Protein AF-A0A0C1V7Z6-F1 (afdb_monomer_lite)

Radius of gyration: 31.56 Å; chains: 1; bounding box: 74×54×91 Å

Foldseek 3Di:
DDFDDAAKKKKWKDAQQAFPDPQVPFDDDPQWPDDFQLLGWDWDDDPFWIWIATRRGMIIIIGGDPPDPDPVSQVVQVVDCVNVVVVVVVVVVVVCVVVVRPDPDRDDIAMEGEECPDPDWDDAPRYTYYYDDSLLVSLVSSLVSLVVLLVQLVVLLLCLLQDPPDPVSVVSNVSSLVRNLQVLALVSTGRDPVSRVSNVVNCVNNVSNVSSVVSVVSNVVSVVVSVVVVVVVVVLVVVLVVLVVVLVVLVVVLVCLVVVCVVDVPDPVVVVNVVSVVSSVVSVVVSVVSVVCVVVVVVVSNVVSVVVVVVVVVPPPPDDDDDDDDDDDDDDDDDDDDDPDDVVNVVVVVVVVVVVVVVVVVVVVVVVVVCVVDPD

Structure (mmCIF, N/CA/C/O backbone):
data_AF-A0A0C1V7Z6-F1
#
_entry.id   AF-A0A0C1V7Z6-F1
#
loop_
_atom_site.group_PDB
_atom_site.id
_atom_site.type_symbol
_atom_site.label_atom_id
_atom_site.label_alt_id
_atom_site.label_comp_id
_atom_site.label_asym_id
_atom_site.label_entity_id
_atom_site.label_seq_id
_atom_site.pdbx_PDB_ins_code
_atom_site.Cartn_x
_atom_site.Cartn_y
_atom_site.Cartn_z
_atom_site.occupancy
_atom_site.B_iso_or_equiv
_atom_site.auth_seq_id
_atom_site.auth_comp_id
_atom_site.auth_asym_id
_atom_site.auth_atom_id
_atom_site.pdbx_PDB_model_num
ATOM 1 N N . MET A 1 1 ? 2.982 -5.933 24.852 1.00 58.34 1 MET A N 1
ATOM 2 C CA . MET A 1 1 ? 1.956 -5.283 24.010 1.00 58.34 1 MET A CA 1
ATOM 3 C C . MET A 1 1 ? 0.836 -4.839 24.920 1.00 58.34 1 MET A C 1
ATOM 5 O O . MET A 1 1 ? 0.409 -5.652 25.735 1.00 58.34 1 MET A O 1
ATOM 9 N N . VAL A 1 2 ? 0.425 -3.574 24.834 1.00 55.06 2 VAL A N 1
ATOM 10 C CA . VAL A 1 2 ? -0.668 -3.054 25.664 1.00 55.06 2 VAL A CA 1
ATOM 11 C C . VAL A 1 2 ? -1.996 -3.373 24.971 1.00 55.06 2 VAL A C 1
ATOM 13 O O . VAL A 1 2 ? -2.137 -3.087 23.780 1.00 55.06 2 VAL A O 1
ATOM 16 N N . PRO A 1 3 ? -2.947 -4.021 25.662 1.00 65.19 3 PRO A N 1
ATOM 17 C CA . PRO A 1 3 ? -4.254 -4.320 25.092 1.00 65.19 3 PRO A CA 1
ATOM 18 C C . PRO A 1 3 ? -5.009 -3.027 24.756 1.00 65.19 3 PRO A C 1
ATOM 20 O O . PRO A 1 3 ? -5.021 -2.091 25.553 1.00 65.19 3 PRO A O 1
ATOM 23 N N . ILE A 1 4 ? -5.662 -2.979 23.589 1.00 75.56 4 ILE A N 1
ATOM 24 C CA . ILE A 1 4 ? -6.661 -1.940 23.316 1.00 75.56 4 ILE A CA 1
ATOM 25 C C . ILE A 1 4 ? -7.836 -2.135 24.276 1.00 75.56 4 ILE A C 1
ATOM 27 O O . ILE A 1 4 ? -8.357 -3.240 24.416 1.00 75.56 4 ILE A O 1
ATOM 31 N N . GLU A 1 5 ? -8.245 -1.050 24.927 1.00 83.75 5 GLU A N 1
ATOM 32 C CA . GLU A 1 5 ? -9.397 -1.042 25.823 1.00 83.75 5 GLU A CA 1
ATOM 33 C C . GLU A 1 5 ? -10.729 -1.218 25.074 1.00 83.75 5 GLU A C 1
ATOM 35 O O . GLU A 1 5 ? -10.838 -1.048 23.861 1.00 83.75 5 GLU A O 1
ATOM 40 N N . LYS A 1 6 ? -11.794 -1.526 25.815 1.00 85.69 6 LYS A N 1
ATOM 41 C CA . LYS A 1 6 ? -13.152 -1.506 25.261 1.00 85.69 6 LYS A CA 1
ATOM 42 C C . LYS A 1 6 ? -13.589 -0.076 24.968 1.00 85.69 6 LYS A C 1
ATOM 44 O O . LYS A 1 6 ? -13.345 0.831 25.770 1.00 85.69 6 LYS A O 1
ATOM 49 N N . GLY A 1 7 ? -14.284 0.111 23.850 1.00 88.06 7 GLY A N 1
ATOM 50 C CA . GLY A 1 7 ? -14.848 1.405 23.480 1.00 88.06 7 GLY A CA 1
ATOM 51 C C . GLY A 1 7 ? -14.879 1.657 21.980 1.00 88.06 7 GLY A C 1
ATOM 52 O O . GLY A 1 7 ? -14.800 0.734 21.168 1.00 88.06 7 GLY A O 1
ATOM 53 N N . PHE A 1 8 ? -15.005 2.936 21.639 1.00 88.44 8 PHE A N 1
ATOM 54 C CA . PHE A 1 8 ? -15.080 3.439 20.273 1.00 88.44 8 PHE A CA 1
ATOM 55 C C . PHE A 1 8 ? -13.855 4.287 19.959 1.00 88.44 8 PHE A C 1
ATOM 57 O O . PHE A 1 8 ? -13.334 4.990 20.826 1.00 88.44 8 PHE A O 1
ATOM 64 N N . TYR A 1 9 ? -13.394 4.203 18.719 1.00 89.88 9 TYR A N 1
ATOM 65 C CA . TYR A 1 9 ? -12.123 4.751 18.290 1.00 89.88 9 TYR A CA 1
ATOM 66 C C . TYR A 1 9 ? -12.239 5.429 16.930 1.00 89.88 9 TYR A C 1
ATOM 68 O O . TYR A 1 9 ? -12.822 4.888 15.987 1.00 89.88 9 TYR A O 1
ATOM 76 N N . LEU A 1 10 ? -11.567 6.572 16.820 1.00 89.12 10 LEU A N 1
ATOM 77 C CA . LEU A 1 10 ? -11.166 7.142 15.544 1.00 89.12 10 LEU A CA 1
ATOM 78 C C . LEU A 1 10 ? -9.938 6.394 15.048 1.00 89.12 10 LEU A C 1
ATOM 80 O O . LEU A 1 10 ? -8.926 6.344 15.753 1.00 89.12 10 LEU A O 1
ATOM 84 N N . VAL A 1 11 ? -10.016 5.859 13.832 1.00 90.19 11 VAL A N 1
ATOM 85 C CA . VAL A 1 11 ? -8.862 5.269 13.159 1.00 90.19 11 VAL A CA 1
ATOM 86 C C . VAL A 1 11 ? -8.442 6.169 12.018 1.00 90.19 11 VAL A C 1
ATOM 88 O O . VAL A 1 11 ? -9.272 6.564 11.201 1.00 90.19 11 VAL A O 1
ATOM 91 N N . ASN A 1 12 ? -7.152 6.480 11.951 1.00 90.44 12 ASN A N 1
ATOM 92 C CA . ASN A 1 12 ? -6.576 7.144 10.794 1.00 90.44 12 ASN A CA 1
ATOM 93 C C . ASN A 1 12 ? -5.283 6.472 10.361 1.00 90.44 12 ASN A C 1
ATOM 95 O O . ASN A 1 12 ? -4.495 6.019 11.193 1.00 90.44 12 ASN A O 1
ATOM 99 N N . VAL A 1 13 ? -5.053 6.456 9.052 1.00 90.12 13 VAL A N 1
ATOM 100 C CA . VAL A 1 13 ? -3.872 5.828 8.473 1.00 90.12 13 VAL A CA 1
ATOM 101 C C . VAL A 1 13 ? -2.998 6.856 7.767 1.00 90.12 13 VAL A C 1
ATOM 103 O O . VAL A 1 13 ? -3.475 7.710 7.017 1.00 90.12 13 VAL A O 1
ATOM 106 N N . PHE A 1 14 ? -1.701 6.778 8.045 1.00 86.56 14 PHE A N 1
ATOM 107 C CA . PHE A 1 14 ? -0.666 7.650 7.508 1.00 86.56 14 PHE A CA 1
ATOM 108 C C . PHE A 1 14 ? 0.390 6.822 6.788 1.00 86.56 14 PHE A C 1
ATOM 110 O O . PHE A 1 14 ? 0.704 5.704 7.190 1.00 86.56 14 PHE A O 1
ATOM 117 N N . ASN A 1 15 ? 1.020 7.415 5.784 1.00 86.00 15 ASN A N 1
ATOM 118 C CA . ASN A 1 15 ? 2.160 6.820 5.108 1.00 86.00 15 ASN A CA 1
ATOM 119 C C . ASN A 1 15 ? 3.363 7.754 5.203 1.00 86.00 15 ASN A C 1
ATOM 121 O O . ASN A 1 15 ? 3.500 8.693 4.424 1.00 86.00 15 ASN A O 1
ATOM 125 N N . LEU A 1 16 ? 4.258 7.483 6.148 1.00 79.19 16 LEU A N 1
ATOM 126 C CA . LEU A 1 16 ? 5.424 8.319 6.425 1.00 79.19 16 LEU A CA 1
ATOM 127 C C . LEU A 1 16 ? 6.491 8.261 5.318 1.00 79.19 16 LEU A C 1
ATOM 129 O O . LEU A 1 16 ? 7.413 9.078 5.313 1.00 79.19 16 LEU A O 1
ATOM 133 N N . GLY A 1 17 ? 6.413 7.277 4.414 1.00 74.44 17 GLY A N 1
ATOM 134 C CA . GLY A 1 17 ? 7.393 7.024 3.353 1.00 74.44 17 GLY A CA 1
ATOM 135 C C . GLY A 1 17 ? 8.757 6.512 3.836 1.00 74.44 17 GLY A C 1
ATOM 136 O O . GLY A 1 17 ? 9.617 6.194 3.010 1.00 74.44 17 GLY A O 1
ATOM 137 N N . LYS A 1 18 ? 8.965 6.445 5.156 1.00 73.62 18 LYS A N 1
ATOM 138 C CA . LY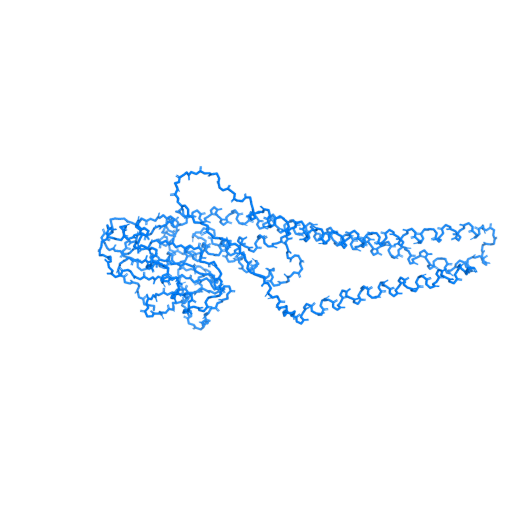S A 1 18 ? 10.126 5.854 5.824 1.00 73.62 18 LYS A CA 1
ATOM 139 C C . LYS A 1 18 ? 9.713 5.274 7.183 1.00 73.62 18 LYS A C 1
ATOM 141 O O . LYS A 1 18 ? 8.876 5.882 7.856 1.00 73.62 18 LYS A O 1
ATOM 146 N N . PRO A 1 19 ? 10.297 4.146 7.611 1.00 68.88 19 PRO A N 1
ATOM 147 C CA . PRO A 1 19 ? 10.026 3.597 8.932 1.00 68.88 19 PRO A CA 1
ATOM 148 C C . PRO A 1 19 ? 10.569 4.517 10.036 1.00 68.88 19 PRO A C 1
ATOM 150 O O . PRO A 1 19 ? 11.626 5.130 9.885 1.00 68.88 19 PRO A O 1
ATOM 153 N N . ILE A 1 20 ? 9.849 4.583 11.159 1.00 70.50 20 ILE A N 1
ATOM 154 C CA . ILE A 1 20 ? 10.317 5.175 12.435 1.00 70.50 20 ILE A CA 1
ATOM 155 C C . ILE A 1 20 ? 10.662 4.050 13.442 1.00 70.50 20 ILE A C 1
ATOM 157 O O . ILE A 1 20 ? 10.870 4.284 14.624 1.00 70.50 20 ILE A O 1
ATOM 161 N N . LEU A 1 21 ? 10.724 2.801 12.973 1.00 66.75 21 LEU A N 1
ATOM 162 C CA . LEU A 1 21 ? 10.932 1.625 13.812 1.00 66.75 21 LEU A CA 1
ATOM 163 C C . LEU A 1 21 ? 12.341 1.551 14.403 1.00 66.75 21 LEU A C 1
ATOM 165 O O . LEU A 1 21 ? 13.328 1.716 13.685 1.00 66.75 21 LEU A O 1
ATOM 169 N N . ASP A 1 22 ? 12.416 1.166 15.678 1.00 65.25 22 ASP A N 1
ATOM 170 C CA . ASP A 1 22 ? 13.598 0.494 16.212 1.00 65.25 22 ASP A CA 1
ATOM 171 C C . ASP A 1 22 ? 13.470 -1.002 15.890 1.00 65.25 22 ASP A C 1
ATOM 173 O O . ASP A 1 22 ? 12.639 -1.719 16.454 1.00 65.25 22 ASP A O 1
ATOM 177 N N . LEU A 1 23 ? 14.274 -1.475 14.935 1.00 58.19 23 LEU A N 1
ATOM 178 C CA . LEU A 1 23 ? 14.199 -2.841 14.403 1.00 58.19 23 LEU A CA 1
ATOM 179 C C . LEU A 1 23 ? 14.495 -3.929 15.453 1.00 58.19 23 LEU A C 1
ATOM 181 O O . LEU A 1 23 ? 14.237 -5.103 15.192 1.00 58.19 23 LEU A O 1
ATOM 185 N N . ASN A 1 24 ? 14.993 -3.559 16.637 1.00 57.97 24 ASN A N 1
ATOM 186 C CA . ASN A 1 24 ? 15.320 -4.496 17.713 1.00 57.97 24 ASN A CA 1
ATOM 187 C C . ASN A 1 24 ? 14.116 -4.885 18.596 1.00 57.97 24 ASN A C 1
ATOM 189 O O . ASN A 1 24 ? 14.229 -5.812 19.394 1.00 57.97 24 ASN A O 1
ATOM 193 N N . GLY A 1 25 ? 12.969 -4.204 18.469 1.00 58.44 25 GLY A N 1
ATOM 194 C CA . GLY A 1 25 ? 11.788 -4.401 19.326 1.00 58.44 25 GLY A CA 1
ATOM 195 C C . GLY A 1 25 ? 10.669 -5.271 18.739 1.00 58.44 25 GLY A C 1
ATOM 196 O O . GLY A 1 25 ? 9.563 -5.288 19.280 1.00 58.44 25 GLY A O 1
ATOM 197 N N . PHE A 1 26 ? 10.899 -5.944 17.608 1.00 66.44 26 PHE A N 1
ATOM 198 C CA . PHE A 1 26 ? 9.839 -6.661 16.897 1.00 66.44 26 PHE A CA 1
ATOM 199 C C . PHE A 1 26 ? 9.515 -8.032 17.518 1.00 66.44 26 PHE A C 1
ATOM 201 O O . PHE A 1 26 ? 10.397 -8.868 17.712 1.00 66.44 26 PHE A O 1
ATOM 208 N N . HIS A 1 27 ? 8.224 -8.302 17.735 1.00 59.53 27 HIS A N 1
ATOM 209 C CA . HIS A 1 27 ? 7.723 -9.613 18.151 1.00 59.53 27 HIS A CA 1
ATOM 210 C C . HIS A 1 27 ? 7.042 -10.337 16.987 1.00 59.53 27 HIS A C 1
ATOM 212 O O . HIS A 1 27 ? 6.000 -9.910 16.494 1.00 59.53 27 HIS A O 1
ATOM 218 N N . ARG A 1 28 ? 7.617 -11.471 16.574 1.00 66.94 28 ARG A N 1
ATOM 219 C CA . ARG A 1 28 ? 7.061 -12.332 15.524 1.00 66.94 28 ARG A CA 1
ATOM 220 C C . ARG A 1 28 ? 5.805 -13.049 16.015 1.00 66.94 28 ARG A C 1
ATOM 222 O O . ARG A 1 28 ? 5.838 -13.691 17.059 1.00 66.94 28 ARG A O 1
ATOM 229 N N . ARG A 1 29 ? 4.733 -13.012 15.217 1.00 75.31 29 ARG A N 1
ATOM 230 C CA . ARG A 1 29 ? 3.573 -13.891 15.406 1.00 75.31 29 ARG A CA 1
ATOM 231 C C . ARG A 1 29 ? 3.877 -15.287 14.867 1.00 75.31 29 ARG A C 1
ATOM 233 O O . ARG A 1 29 ? 4.300 -15.438 13.723 1.00 75.31 29 ARG A O 1
ATOM 240 N N . GLU A 1 30 ? 3.650 -16.299 15.698 1.00 77.25 30 GLU A N 1
ATOM 241 C CA . GLU A 1 30 ? 3.866 -17.710 15.347 1.00 77.25 30 GLU A CA 1
ATOM 242 C C . GLU A 1 30 ? 2.881 -18.214 14.288 1.00 77.25 30 GLU A C 1
ATOM 244 O O . GLU A 1 30 ? 3.205 -19.126 13.536 1.00 77.25 30 GLU A O 1
ATOM 249 N N . SER A 1 31 ? 1.700 -17.597 14.196 1.00 80.81 31 SER A N 1
ATOM 250 C CA . SER A 1 31 ? 0.642 -17.985 13.260 1.00 80.81 31 SER A CA 1
ATOM 251 C C . SER A 1 31 ? 0.909 -17.589 11.804 1.00 80.81 31 SER A C 1
ATOM 253 O O . SER A 1 31 ? 0.115 -17.943 10.932 1.00 80.81 31 SER A O 1
ATOM 255 N N . ILE A 1 32 ? 2.019 -16.890 11.529 1.00 82.38 32 ILE A N 1
ATOM 256 C CA . ILE A 1 32 ? 2.396 -16.431 10.191 1.00 82.38 32 ILE A CA 1
ATOM 257 C C . ILE A 1 32 ? 3.493 -17.338 9.619 1.00 82.38 32 ILE A C 1
ATOM 259 O O . ILE A 1 32 ? 4.607 -17.419 10.152 1.00 82.38 32 ILE A O 1
ATOM 263 N N . VAL A 1 33 ? 3.183 -17.983 8.491 1.00 81.19 33 VAL A N 1
ATOM 264 C CA . VAL A 1 33 ? 4.043 -18.978 7.820 1.00 81.19 33 VAL A CA 1
ATOM 265 C C . VAL A 1 33 ? 5.389 -18.373 7.409 1.00 81.19 33 VAL A C 1
ATOM 267 O O . VAL A 1 33 ? 6.437 -19.005 7.545 1.00 81.19 33 VAL A O 1
ATOM 270 N N . GLN A 1 34 ? 5.370 -17.125 6.938 1.00 77.50 34 GLN A N 1
ATOM 271 C CA . GLN A 1 34 ? 6.524 -16.434 6.369 1.00 77.50 34 GLN A CA 1
ATOM 272 C C . GLN A 1 34 ? 6.754 -15.056 6.990 1.00 77.50 34 GLN A C 1
ATOM 274 O O . GLN A 1 34 ? 5.838 -14.367 7.429 1.00 77.50 34 GLN A O 1
ATOM 279 N N . TYR A 1 35 ? 8.016 -14.638 7.019 1.00 75.81 35 TYR A N 1
ATOM 280 C CA . TYR A 1 35 ? 8.412 -13.377 7.629 1.00 75.81 35 TYR A CA 1
ATOM 281 C C . TYR A 1 35 ? 8.212 -12.202 6.665 1.00 75.81 35 TYR A C 1
ATOM 283 O O . TYR A 1 35 ? 9.133 -11.813 5.948 1.00 75.81 35 TYR A O 1
ATOM 291 N N . LEU A 1 36 ? 7.004 -11.637 6.646 1.00 83.62 36 LEU A N 1
ATOM 292 C CA . LEU A 1 36 ? 6.657 -10.514 5.772 1.00 83.62 36 LEU A CA 1
ATOM 293 C C . LEU A 1 36 ? 6.936 -9.166 6.433 1.00 83.62 36 LEU A C 1
ATOM 295 O O . LEU A 1 36 ? 6.517 -8.915 7.562 1.00 83.62 36 LEU A O 1
ATOM 299 N N . ARG A 1 37 ? 7.601 -8.268 5.698 1.00 86.50 37 ARG A N 1
ATOM 300 C CA . ARG A 1 37 ? 7.952 -6.906 6.150 1.00 86.50 37 ARG A CA 1
ATOM 301 C C . ARG A 1 37 ? 6.709 -6.075 6.461 1.00 86.50 37 ARG A C 1
ATOM 303 O O . ARG A 1 37 ? 6.719 -5.288 7.400 1.00 86.50 37 ARG A O 1
ATOM 310 N N . THR A 1 38 ? 5.608 -6.330 5.754 1.00 87.56 38 THR A N 1
ATOM 311 C CA . THR A 1 38 ? 4.290 -5.722 6.007 1.00 87.56 38 THR A CA 1
ATOM 312 C C . THR A 1 38 ? 3.800 -5.941 7.436 1.00 87.56 38 THR A C 1
ATOM 314 O O . THR A 1 38 ? 3.205 -5.037 8.018 1.00 87.56 38 THR A O 1
ATOM 317 N N . PHE A 1 39 ? 4.071 -7.121 8.001 1.00 89.00 39 PHE A N 1
ATOM 318 C CA . PHE A 1 39 ? 3.645 -7.515 9.347 1.00 89.00 39 PHE A CA 1
ATOM 319 C C . PHE A 1 39 ? 4.735 -7.311 10.396 1.00 89.00 39 PHE A C 1
ATOM 321 O O . PHE A 1 39 ? 4.574 -7.700 11.551 1.00 89.00 39 PHE A O 1
ATOM 328 N N . LYS A 1 40 ? 5.834 -6.650 10.017 1.00 87.12 40 LYS A N 1
ATOM 329 C CA . LYS A 1 40 ? 6.807 -6.143 10.972 1.00 87.12 40 LYS A CA 1
ATOM 330 C C . LYS A 1 40 ? 6.405 -4.764 11.433 1.00 87.12 40 LYS A C 1
ATOM 332 O O . LYS A 1 40 ? 6.758 -3.775 10.795 1.00 87.12 40 LYS A O 1
ATOM 337 N N . TYR A 1 41 ? 5.657 -4.711 12.527 1.00 87.44 41 TYR A N 1
ATOM 338 C CA . TYR A 1 41 ? 5.196 -3.460 13.106 1.00 87.44 41 TYR A CA 1
ATOM 339 C C . TYR A 1 41 ? 5.428 -3.377 14.612 1.00 87.44 41 TYR A C 1
ATOM 341 O O . TYR A 1 41 ? 5.519 -4.385 15.312 1.00 87.44 41 TYR A O 1
ATOM 349 N N . GLN A 1 42 ? 5.516 -2.144 15.102 1.00 87.19 42 GLN A N 1
ATOM 350 C CA . GLN A 1 42 ? 5.704 -1.807 16.508 1.00 87.19 42 GLN A CA 1
ATOM 351 C C . GLN A 1 42 ? 4.593 -0.863 16.957 1.00 87.19 42 GLN A C 1
ATOM 353 O O . GLN A 1 42 ? 4.173 0.017 16.202 1.00 87.19 42 GLN A O 1
ATOM 358 N N . GLN A 1 43 ? 4.138 -1.050 18.195 1.00 87.75 43 GLN A N 1
ATOM 359 C CA . GLN A 1 43 ? 3.247 -0.112 18.864 1.00 87.75 43 GLN A CA 1
ATOM 360 C C . GLN A 1 43 ? 4.042 1.107 19.350 1.00 87.75 43 GLN A C 1
ATOM 362 O O . GLN A 1 43 ? 5.105 0.967 19.952 1.00 87.75 43 GLN A O 1
ATOM 367 N N . ILE A 1 44 ? 3.503 2.292 19.102 1.00 87.19 44 ILE A N 1
ATOM 368 C CA . ILE A 1 44 ? 4.004 3.580 19.564 1.00 87.19 44 ILE A CA 1
ATOM 369 C C . ILE A 1 44 ? 2.884 4.207 20.388 1.00 87.19 44 ILE A C 1
ATOM 371 O O . ILE A 1 44 ? 1.786 4.445 19.881 1.00 87.19 44 ILE A O 1
ATOM 375 N N . GLU A 1 45 ? 3.154 4.442 21.664 1.00 87.81 45 GLU A N 1
ATOM 376 C CA . GLU A 1 45 ? 2.180 5.009 22.591 1.00 87.81 45 GLU A CA 1
ATOM 377 C C . GLU A 1 45 ? 2.382 6.517 22.694 1.00 87.81 45 GLU A C 1
ATOM 379 O O . GLU A 1 45 ? 3.491 6.999 22.935 1.00 87.81 45 GLU A O 1
ATOM 384 N N . PHE A 1 46 ? 1.294 7.260 22.520 1.00 87.81 46 PHE A N 1
ATOM 385 C CA . PHE A 1 46 ? 1.234 8.690 22.774 1.00 87.81 46 PHE A CA 1
ATOM 386 C C . PHE A 1 46 ? 0.222 8.958 23.885 1.00 87.81 46 PHE A C 1
ATOM 388 O O . PHE A 1 46 ? -0.651 8.142 24.169 1.00 87.81 46 PHE A O 1
ATOM 395 N N . SER A 1 47 ? 0.304 10.134 24.504 1.00 85.38 47 SER A N 1
ATOM 396 C CA . SER A 1 47 ? -0.589 10.504 25.609 1.00 85.38 47 SER A CA 1
ATOM 397 C C . SER A 1 47 ? -2.074 10.526 25.228 1.00 85.38 47 SER A C 1
ATOM 399 O O . SER A 1 47 ? -2.920 10.371 26.102 1.00 85.38 47 SER A O 1
ATOM 401 N N . SER A 1 48 ? -2.399 10.729 23.947 1.00 85.94 48 SER A N 1
ATOM 402 C CA . SER A 1 48 ? -3.774 10.900 23.461 1.00 85.94 48 SER A CA 1
ATOM 403 C C . SER A 1 48 ? -4.236 9.855 22.440 1.00 85.94 48 SER A C 1
ATOM 405 O O . SER A 1 48 ? -5.403 9.882 22.051 1.00 85.94 48 SER A O 1
ATOM 407 N N . TYR A 1 49 ? -3.359 8.958 21.979 1.00 90.38 49 TYR A N 1
ATOM 408 C CA . TYR A 1 49 ? -3.689 7.900 21.018 1.00 90.38 49 TYR A CA 1
ATOM 409 C C . TYR A 1 49 ? -2.612 6.807 20.996 1.00 90.38 49 TYR A C 1
ATOM 411 O O . TYR A 1 49 ? -1.474 7.018 21.410 1.00 90.38 49 TYR A O 1
ATOM 419 N N . ASN A 1 50 ? -2.963 5.643 20.454 1.00 90.62 50 ASN A N 1
ATOM 420 C CA . ASN A 1 50 ? -2.019 4.566 20.166 1.00 90.62 50 ASN A CA 1
ATOM 421 C C . ASN A 1 50 ? -1.763 4.489 18.666 1.00 90.62 50 ASN A C 1
ATOM 423 O O . ASN A 1 50 ? -2.685 4.684 17.878 1.00 90.62 50 ASN A O 1
ATOM 427 N N . ALA A 1 51 ? -0.539 4.181 18.255 1.00 90.44 51 ALA A N 1
ATOM 428 C CA . ALA A 1 51 ? -0.209 3.979 16.853 1.00 90.44 51 ALA A CA 1
ATOM 429 C C . ALA A 1 51 ? 0.568 2.686 16.620 1.00 90.44 51 ALA A C 1
ATOM 431 O O . ALA A 1 51 ? 1.288 2.213 17.490 1.00 90.44 51 ALA A O 1
ATOM 432 N N . TRP A 1 52 ? 0.453 2.136 15.417 1.00 90.81 52 TRP A N 1
ATOM 433 C CA . TRP A 1 52 ? 1.222 0.990 14.951 1.00 90.81 52 TRP A CA 1
ATOM 434 C C . TRP A 1 52 ? 1.919 1.367 13.658 1.00 90.81 52 TRP A C 1
ATOM 436 O O . TRP A 1 52 ? 1.253 1.734 12.696 1.00 90.81 52 TRP A O 1
ATOM 446 N N . CYS A 1 53 ? 3.246 1.289 13.633 1.00 89.69 53 CYS A N 1
ATOM 447 C CA . CYS A 1 53 ? 4.064 1.610 12.463 1.00 89.69 53 CYS A CA 1
ATOM 448 C C . CYS A 1 53 ? 4.699 0.334 11.920 1.00 89.69 53 CYS A C 1
ATOM 450 O O . CYS A 1 53 ? 5.243 -0.425 12.718 1.00 89.69 53 CYS A O 1
ATOM 452 N N . ASN A 1 54 ? 4.646 0.090 10.609 1.00 89.50 54 ASN A N 1
ATOM 453 C CA . ASN A 1 54 ? 5.316 -1.054 9.983 1.00 89.50 54 ASN A CA 1
ATOM 454 C C . ASN A 1 54 ? 6.657 -0.691 9.315 1.00 89.50 54 ASN A C 1
ATOM 456 O O . ASN A 1 54 ? 7.046 0.476 9.231 1.00 89.50 54 ASN A O 1
ATOM 460 N N . GLU A 1 55 ? 7.375 -1.702 8.816 1.00 87.44 55 GLU A N 1
ATOM 461 C CA . GLU A 1 55 ? 8.695 -1.543 8.182 1.00 87.44 55 GLU A CA 1
ATOM 462 C C . GLU A 1 55 ? 8.666 -0.679 6.907 1.00 87.44 55 GLU A C 1
ATOM 464 O O . GLU A 1 55 ? 9.674 -0.073 6.543 1.00 87.44 55 GLU A O 1
ATOM 469 N N . PHE A 1 56 ? 7.506 -0.558 6.257 1.00 87.06 56 PHE A N 1
ATOM 470 C CA . PHE A 1 56 ? 7.314 0.319 5.100 1.00 87.06 56 PHE A CA 1
ATOM 471 C C . PHE A 1 56 ? 6.994 1.774 5.481 1.00 87.06 56 PHE A C 1
ATOM 473 O O . PHE A 1 56 ? 6.926 2.637 4.608 1.00 87.06 56 PHE A O 1
ATOM 480 N N . GLY A 1 57 ? 6.844 2.077 6.774 1.00 85.81 57 GLY A N 1
ATOM 481 C CA . GLY A 1 57 ? 6.479 3.408 7.253 1.00 85.81 57 GLY A CA 1
ATOM 482 C C . GLY A 1 57 ? 4.984 3.720 7.149 1.00 85.81 57 GLY A C 1
ATOM 483 O O . GLY A 1 57 ? 4.605 4.884 7.280 1.00 85.81 57 GLY A O 1
ATOM 484 N N . SER A 1 58 ? 4.132 2.715 6.931 1.00 89.50 58 SER A N 1
ATOM 485 C CA . SER A 1 58 ? 2.687 2.853 7.126 1.00 89.50 58 SER A CA 1
ATOM 486 C C . SER A 1 58 ? 2.388 2.895 8.621 1.00 89.50 58 SER A C 1
ATOM 488 O O . SER A 1 58 ? 2.903 2.073 9.379 1.00 89.50 58 SER A O 1
ATOM 490 N N . VAL A 1 59 ? 1.551 3.837 9.044 1.00 90.25 59 VAL A N 1
ATOM 491 C CA . VAL A 1 59 ? 1.153 4.042 10.437 1.00 90.25 59 VAL A CA 1
ATOM 492 C C . VAL A 1 59 ? -0.357 4.000 10.561 1.00 90.25 59 VAL A C 1
ATOM 494 O O . VAL A 1 59 ? -1.057 4.713 9.850 1.00 90.25 59 VAL A O 1
ATOM 497 N N . ILE A 1 60 ? -0.851 3.220 11.512 1.00 92.00 60 ILE A N 1
ATOM 498 C CA . ILE A 1 60 ? -2.264 3.138 11.873 1.00 92.00 60 ILE A CA 1
ATOM 499 C C . ILE A 1 60 ? -2.408 3.755 13.257 1.00 92.00 60 ILE A C 1
ATOM 501 O O . ILE A 1 60 ? -1.826 3.239 14.204 1.00 92.00 60 ILE A O 1
ATOM 505 N N . ALA A 1 61 ? -3.144 4.852 13.385 1.00 91.50 61 ALA A N 1
ATOM 506 C CA . ALA A 1 61 ? -3.371 5.535 14.653 1.00 91.50 61 ALA A CA 1
ATOM 507 C C . ALA A 1 61 ? -4.815 5.332 15.125 1.00 91.50 61 ALA A C 1
ATOM 509 O O . ALA A 1 61 ? -5.748 5.472 14.337 1.00 91.50 61 ALA A O 1
ATOM 510 N N . PHE A 1 62 ? -4.985 5.049 16.415 1.00 91.88 62 PHE A N 1
ATOM 511 C CA . PHE A 1 62 ? -6.256 4.823 17.094 1.00 91.88 62 PHE A CA 1
ATOM 512 C C . PHE A 1 62 ? -6.393 5.780 18.271 1.00 91.88 62 PHE A C 1
ATOM 514 O O . PHE A 1 62 ? -5.625 5.707 19.234 1.00 91.88 62 PHE A O 1
ATOM 521 N N . LYS A 1 63 ? -7.415 6.632 18.231 1.00 91.31 63 LYS A N 1
ATOM 522 C CA . LYS A 1 63 ? -7.778 7.519 19.337 1.00 91.31 63 LYS A CA 1
ATOM 523 C C . LYS A 1 63 ? -9.117 7.105 19.918 1.00 91.31 63 LYS A C 1
ATOM 525 O O . LYS A 1 63 ? -10.116 7.110 19.203 1.00 91.31 63 LYS A O 1
ATOM 530 N N . LYS A 1 64 ? -9.133 6.765 21.207 1.00 90.06 64 LYS A N 1
ATOM 531 C CA . LYS A 1 64 ? -10.366 6.448 21.932 1.00 90.06 64 LYS A CA 1
ATOM 532 C C . LYS A 1 64 ? -11.259 7.687 22.010 1.00 90.06 64 LYS A C 1
ATOM 534 O O . LYS A 1 64 ? -10.766 8.801 22.180 1.00 90.06 64 LYS A O 1
ATOM 539 N N . ILE A 1 65 ? -12.564 7.489 21.874 1.00 86.94 65 ILE A N 1
ATOM 540 C CA . ILE A 1 65 ? -13.576 8.524 22.071 1.00 86.94 65 ILE A CA 1
ATOM 541 C C . ILE A 1 65 ? -14.220 8.286 23.433 1.00 86.94 65 ILE A C 1
ATOM 543 O O . ILE A 1 65 ? -15.146 7.486 23.563 1.00 86.94 65 ILE A O 1
ATOM 547 N N . ASP A 1 66 ? -13.719 8.977 24.454 1.00 82.69 66 ASP A N 1
ATOM 548 C CA . ASP A 1 66 ? -14.121 8.742 25.848 1.00 82.69 66 ASP A CA 1
ATOM 549 C C . ASP A 1 66 ? -15.599 9.055 26.125 1.00 82.69 66 ASP A C 1
ATOM 551 O O . ASP A 1 66 ? -16.184 8.505 27.055 1.00 82.69 66 ASP A O 1
ATOM 555 N N . SER A 1 67 ? -16.219 9.909 25.306 1.00 78.50 67 SER A N 1
ATOM 556 C CA . SER A 1 67 ? -17.617 10.325 25.453 1.00 78.50 67 SER A CA 1
ATOM 557 C C . SER A 1 67 ? -18.642 9.314 24.926 1.00 78.50 67 SER A C 1
ATOM 559 O O . SER A 1 67 ? -19.837 9.551 25.072 1.00 78.50 67 SER A O 1
ATOM 561 N N . CYS A 1 68 ? -18.214 8.221 24.286 1.00 82.62 68 CYS A N 1
ATOM 562 C CA . CYS A 1 68 ? -19.119 7.236 23.688 1.00 82.62 68 CYS A CA 1
ATOM 563 C C . CYS A 1 68 ? -19.225 5.989 24.570 1.00 82.62 68 CYS A C 1
ATOM 565 O O . CYS A 1 68 ? -18.257 5.238 24.712 1.00 82.62 68 CYS A O 1
ATOM 567 N N . HIS A 1 69 ? -20.411 5.736 25.129 1.00 79.44 69 HIS A N 1
ATOM 568 C CA . HIS A 1 69 ? -20.661 4.576 25.993 1.00 79.44 69 HIS A CA 1
ATOM 569 C C . HIS A 1 69 ? -21.539 3.507 25.330 1.00 79.44 69 HIS A C 1
ATOM 571 O O . HIS A 1 69 ? -21.568 2.366 25.791 1.00 79.44 69 HIS A O 1
ATOM 577 N N . SER A 1 70 ? -22.209 3.837 24.223 1.00 79.94 70 SER A N 1
ATOM 578 C CA . SER A 1 70 ? -23.016 2.908 23.432 1.00 79.94 70 SER A CA 1
ATOM 579 C C . SER A 1 70 ? -22.760 3.041 21.926 1.00 79.94 70 SER A C 1
ATOM 581 O O . SER A 1 70 ? -22.204 4.033 21.456 1.00 79.94 70 SER A O 1
ATOM 583 N N . ILE A 1 71 ? -23.196 2.038 21.149 1.00 77.94 71 ILE A N 1
ATOM 584 C CA . ILE A 1 71 ? -23.140 2.084 19.673 1.00 77.94 71 ILE A CA 1
ATOM 585 C C . ILE A 1 71 ? -23.936 3.273 19.148 1.00 77.94 71 ILE A C 1
ATOM 587 O O . ILE A 1 71 ? -23.515 3.904 18.186 1.00 77.94 71 ILE A O 1
ATOM 591 N N . SER A 1 72 ? -25.079 3.572 19.771 1.00 81.75 72 SER A N 1
ATOM 592 C CA . SER A 1 72 ? -25.936 4.681 19.356 1.00 81.75 72 SER A CA 1
ATOM 593 C C . SER A 1 72 ? -25.193 6.008 19.473 1.00 81.75 72 SER A C 1
ATOM 595 O O . SER A 1 72 ? -25.136 6.744 18.494 1.00 81.75 72 SER A O 1
ATOM 597 N N . ASP A 1 73 ? -24.552 6.258 20.620 1.00 81.75 73 ASP A N 1
ATOM 598 C CA . ASP A 1 73 ? -23.788 7.491 20.859 1.00 81.75 73 ASP A CA 1
ATOM 599 C C . ASP A 1 73 ? -22.620 7.603 19.879 1.00 81.75 73 ASP A C 1
ATOM 601 O O . ASP A 1 73 ? -22.374 8.652 19.290 1.00 81.75 73 ASP A O 1
ATOM 605 N N . ALA A 1 74 ? -21.914 6.490 19.662 1.00 80.25 74 ALA A N 1
ATOM 606 C CA . ALA A 1 74 ? -20.802 6.445 18.729 1.00 80.25 74 ALA A CA 1
ATOM 607 C C . ALA A 1 74 ? -21.267 6.771 17.305 1.00 80.25 74 ALA A C 1
ATOM 609 O O . ALA A 1 74 ? -20.688 7.627 16.643 1.00 80.25 74 ALA A O 1
ATOM 610 N N . MET A 1 75 ? -22.347 6.138 16.842 1.00 80.81 75 MET A N 1
ATOM 611 C CA . MET A 1 75 ? -22.916 6.398 15.520 1.00 80.81 75 MET A CA 1
ATOM 612 C C . MET A 1 75 ? -23.440 7.828 15.383 1.00 80.81 75 MET A C 1
ATOM 614 O O . MET A 1 75 ? -23.318 8.398 14.305 1.00 80.81 75 MET A O 1
ATOM 618 N N . GLU A 1 76 ? -23.986 8.429 16.439 1.00 83.38 76 GLU A N 1
ATOM 619 C CA . GLU A 1 76 ? -24.391 9.837 16.433 1.00 83.38 76 GLU A CA 1
ATOM 620 C C . GLU A 1 76 ? -23.182 10.760 16.243 1.00 83.38 76 GLU A C 1
ATOM 622 O O . GLU A 1 76 ? -23.199 11.618 15.359 1.00 83.38 76 GLU A O 1
ATOM 627 N N . VAL A 1 77 ? -22.094 10.515 16.982 1.00 82.12 77 VAL A N 1
ATOM 628 C CA . VAL A 1 77 ? -20.834 11.250 16.810 1.00 82.12 77 VAL A CA 1
ATOM 629 C C . VAL A 1 77 ? -20.292 11.077 15.394 1.00 82.12 77 VAL A C 1
ATOM 631 O O . VAL A 1 77 ? -19.896 12.064 14.791 1.00 82.12 77 VAL A O 1
ATOM 634 N N . TYR A 1 78 ? -20.293 9.860 14.845 1.00 80.38 78 TYR A N 1
ATOM 635 C CA . TYR A 1 78 ? -19.734 9.579 13.519 1.00 80.38 78 TYR A CA 1
ATOM 636 C C . TYR A 1 78 ? -20.578 10.091 12.355 1.00 80.38 78 TYR A C 1
ATOM 638 O O . TYR A 1 78 ? -20.028 10.457 11.318 1.00 80.38 78 TYR A O 1
ATOM 646 N N . ASN A 1 79 ? -21.900 10.110 12.507 1.00 83.25 79 ASN A N 1
ATOM 647 C CA . ASN A 1 79 ? -22.808 10.595 11.472 1.00 83.25 79 ASN A CA 1
ATOM 648 C C . ASN A 1 79 ? -22.961 12.125 11.503 1.00 83.25 79 ASN A C 1
ATOM 650 O O . ASN A 1 79 ? -23.398 12.710 10.513 1.00 83.25 79 ASN A O 1
ATOM 654 N N . SER A 1 80 ? -22.614 12.775 12.617 1.00 84.81 80 SER A N 1
ATOM 655 C CA . SER A 1 80 ? -22.646 14.229 12.760 1.00 84.81 80 SER A CA 1
ATOM 656 C C . SER A 1 80 ? -21.325 14.852 12.317 1.00 84.81 80 SER A C 1
ATOM 658 O O . SER A 1 80 ? -20.324 14.782 13.029 1.00 84.81 80 SER A O 1
ATOM 660 N N . SER A 1 81 ? -21.318 15.548 11.178 1.00 82.50 81 SER A N 1
ATOM 661 C CA . SER A 1 81 ? -20.141 16.312 10.736 1.00 82.50 81 SER A CA 1
ATOM 662 C C . SER A 1 81 ? -19.730 17.385 11.747 1.00 82.50 81 SER A C 1
ATOM 664 O O . SER A 1 81 ? -18.546 17.649 11.923 1.00 82.50 81 SER A O 1
ATOM 666 N N . GLU A 1 82 ? -20.694 17.986 12.449 1.00 84.62 82 GLU A N 1
ATOM 667 C CA . GLU A 1 82 ? -20.436 19.040 13.437 1.00 84.62 82 GLU A CA 1
ATOM 668 C C . GLU A 1 82 ? -19.658 18.525 14.651 1.00 84.62 82 GLU A C 1
ATOM 670 O O . GLU A 1 82 ? -18.872 19.261 15.246 1.00 84.62 82 GLU A O 1
ATOM 675 N N . THR A 1 83 ? -19.859 17.257 15.011 1.00 81.75 83 THR A N 1
ATOM 676 C CA . THR A 1 83 ? -19.221 16.633 16.175 1.00 81.75 83 THR A CA 1
ATOM 677 C C . THR A 1 83 ? -17.977 15.844 15.772 1.00 81.75 83 THR A C 1
ATOM 679 O O . THR A 1 83 ? -16.950 15.932 16.446 1.00 81.75 83 THR A O 1
ATOM 682 N N . PHE A 1 84 ? -18.034 15.114 14.655 1.00 83.25 84 PHE A N 1
ATOM 683 C CA . PHE A 1 84 ? -16.930 14.310 14.142 1.00 83.25 84 PHE A CA 1
ATOM 684 C C . PHE A 1 84 ? -15.753 15.164 13.674 1.00 83.25 84 PHE A C 1
ATOM 686 O O . PHE A 1 84 ? -14.625 14.947 14.124 1.00 83.25 84 PHE A O 1
ATOM 693 N N . ASP A 1 85 ? -15.998 16.144 12.795 1.00 84.00 85 ASP A N 1
ATOM 694 C CA . ASP A 1 85 ? -14.930 16.868 12.101 1.00 84.00 85 ASP A CA 1
ATOM 695 C C . ASP A 1 85 ? -13.964 17.573 13.058 1.00 84.00 85 ASP A C 1
ATOM 697 O O . ASP A 1 85 ? -12.754 17.454 12.849 1.00 84.00 85 ASP A O 1
ATOM 701 N N . PRO A 1 86 ? -14.414 18.280 14.116 1.00 87.25 86 PRO A N 1
ATOM 702 C CA . PRO A 1 86 ? -13.491 18.937 15.036 1.00 87.25 86 PRO A CA 1
ATOM 703 C C . PRO A 1 86 ? -12.604 17.941 15.789 1.00 87.25 86 PRO A C 1
ATOM 705 O O . PRO A 1 86 ? -11.397 18.158 15.918 1.00 87.25 86 PRO A O 1
ATOM 708 N N . ILE A 1 87 ? -13.180 16.832 16.266 1.00 86.50 87 ILE A N 1
ATOM 709 C CA . ILE A 1 87 ? -12.450 15.810 17.030 1.00 86.50 87 ILE A CA 1
ATOM 710 C C . ILE A 1 87 ? -11.456 15.091 16.114 1.00 86.50 87 ILE A C 1
ATOM 712 O O . ILE A 1 87 ? -10.297 14.886 16.490 1.00 86.50 87 ILE A O 1
ATOM 716 N N . TYR A 1 88 ? -11.897 14.749 14.904 1.00 87.12 88 TYR A N 1
ATOM 717 C CA . TYR A 1 88 ? -11.097 14.072 13.897 1.00 87.12 88 TYR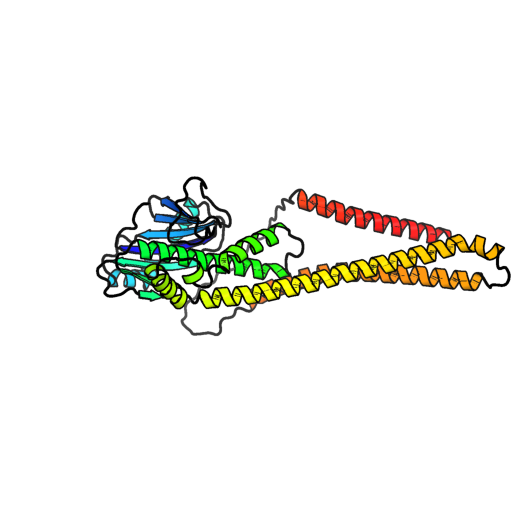 A CA 1
ATOM 718 C C . TYR A 1 88 ? -9.961 14.958 13.367 1.00 87.12 88 TYR A C 1
ATOM 720 O O . TYR A 1 88 ? -8.814 14.517 13.343 1.00 87.12 88 TYR A O 1
ATOM 728 N N . ARG A 1 89 ? -10.218 16.227 13.020 1.00 87.69 89 ARG A N 1
ATOM 729 C CA . ARG A 1 89 ? -9.163 17.160 12.577 1.00 87.69 89 ARG A CA 1
ATOM 730 C C . ARG A 1 89 ? -8.105 17.357 13.648 1.00 87.69 89 ARG A C 1
ATOM 732 O O . ARG A 1 89 ? -6.925 17.213 13.346 1.00 87.69 89 ARG A O 1
ATOM 739 N N . LYS A 1 90 ? -8.522 17.581 14.898 1.00 89.12 90 LYS A N 1
ATOM 740 C CA . LYS A 1 90 ? -7.592 17.696 16.024 1.00 89.12 90 LYS A CA 1
ATOM 741 C C . LYS A 1 90 ? -6.762 16.424 16.196 1.00 89.12 90 LYS A C 1
ATOM 743 O O . LYS A 1 90 ? -5.554 16.498 16.352 1.00 89.12 90 LYS A O 1
ATOM 748 N N . PHE A 1 91 ? -7.389 15.249 16.117 1.00 89.62 91 PHE A N 1
ATOM 749 C CA . PHE A 1 91 ? -6.674 13.972 16.154 1.00 89.62 91 PHE A CA 1
ATOM 750 C C . PHE A 1 91 ? -5.626 13.848 15.043 1.00 89.62 91 PHE A C 1
ATOM 752 O O . PHE A 1 91 ? -4.492 13.463 15.314 1.00 89.62 91 PHE A O 1
ATOM 759 N N . VAL A 1 92 ? -5.987 14.182 13.804 1.00 88.31 92 VAL A N 1
ATOM 760 C CA . VAL A 1 92 ? -5.061 14.129 12.670 1.00 88.31 92 VAL A CA 1
ATOM 761 C C . VAL A 1 92 ? -3.919 15.123 12.846 1.00 88.31 92 VAL A C 1
ATOM 763 O O . VAL A 1 92 ? -2.779 14.766 12.570 1.00 88.31 92 VAL A O 1
ATOM 766 N N . GLU A 1 93 ? -4.192 16.345 13.298 1.00 88.25 93 GLU A N 1
ATOM 767 C CA . GLU A 1 93 ? -3.170 17.358 13.584 1.00 88.25 93 GLU A CA 1
ATOM 768 C C . GLU A 1 93 ? -2.205 16.884 14.677 1.00 88.25 93 GLU A C 1
ATOM 770 O O . GLU A 1 93 ? -0.999 16.824 14.425 1.00 88.25 93 GLU A O 1
ATOM 775 N N . ASP A 1 94 ? -2.737 16.433 15.819 1.00 88.69 94 ASP A N 1
ATOM 776 C CA . ASP A 1 94 ? -1.961 15.870 16.929 1.00 88.69 94 ASP A CA 1
ATOM 777 C C . ASP A 1 94 ? -1.080 14.707 16.439 1.00 88.69 94 ASP A C 1
ATOM 779 O O . ASP A 1 94 ? 0.099 14.599 16.784 1.00 88.69 94 ASP A O 1
ATOM 783 N N . ALA A 1 95 ? -1.638 13.810 15.621 1.00 88.12 95 ALA A N 1
ATOM 784 C CA . ALA A 1 95 ? -0.912 12.666 15.088 1.00 88.12 95 ALA A CA 1
ATOM 785 C C . ALA A 1 95 ? 0.186 13.088 14.103 1.00 88.12 95 ALA A C 1
ATOM 787 O O . ALA A 1 95 ? 1.305 12.579 14.175 1.00 88.12 95 ALA A O 1
ATOM 788 N N . LYS A 1 96 ? -0.090 14.049 13.213 1.00 86.50 96 LYS A N 1
ATOM 789 C CA . LYS A 1 96 ? 0.900 14.574 12.263 1.00 86.50 96 LYS A CA 1
ATOM 790 C C . LYS A 1 96 ? 2.075 15.233 12.976 1.00 86.50 96 LYS A C 1
ATOM 792 O O . LYS A 1 96 ? 3.217 14.992 12.585 1.00 86.50 96 LYS A O 1
ATOM 797 N N . GLU A 1 97 ? 1.810 16.030 14.007 1.00 87.06 97 GLU A N 1
ATOM 798 C CA . GLU A 1 97 ? 2.848 16.694 14.796 1.00 87.06 97 GLU A CA 1
ATOM 799 C C . GLU A 1 97 ? 3.735 15.671 15.517 1.00 87.06 97 GLU A C 1
ATOM 801 O O . GLU A 1 97 ? 4.954 15.646 15.323 1.00 87.06 97 GLU A O 1
ATOM 806 N N . ASN A 1 98 ? 3.115 14.760 16.267 1.00 87.31 98 ASN A N 1
ATOM 807 C CA . ASN A 1 98 ? 3.809 13.735 17.044 1.00 87.31 98 ASN A CA 1
ATOM 808 C C . ASN A 1 98 ? 4.624 12.765 16.170 1.00 87.31 98 ASN A C 1
ATOM 810 O O . ASN A 1 98 ? 5.752 12.408 16.514 1.00 87.31 98 ASN A O 1
ATOM 814 N N . LEU A 1 99 ? 4.092 12.379 15.005 1.00 84.25 99 LEU A N 1
ATOM 815 C CA . LEU A 1 99 ? 4.778 11.516 14.037 1.00 84.25 99 LEU A CA 1
ATOM 816 C C . LEU A 1 99 ? 5.756 12.283 13.131 1.00 84.25 99 LEU A C 1
ATOM 818 O O . LEU A 1 99 ? 6.409 11.675 12.280 1.00 84.25 99 LEU A O 1
ATOM 822 N N . LYS A 1 100 ? 5.872 13.612 13.288 1.00 82.81 100 LYS A N 1
ATOM 823 C CA . LYS A 1 100 ? 6.675 14.509 12.433 1.00 82.81 100 LYS A CA 1
ATOM 824 C C . LYS A 1 100 ? 6.363 14.325 10.943 1.00 82.81 100 LYS A C 1
ATOM 826 O O . LYS A 1 100 ? 7.258 14.362 10.089 1.00 82.81 100 LYS A O 1
ATOM 831 N N . PHE A 1 101 ? 5.091 14.099 10.627 1.00 77.88 101 PHE A N 1
ATOM 832 C CA . PHE A 1 101 ? 4.628 13.837 9.275 1.00 77.88 101 PHE A CA 1
ATOM 833 C C . PHE A 1 101 ? 4.642 15.116 8.436 1.00 77.88 101 PHE A C 1
ATOM 835 O O . PHE A 1 101 ? 4.016 16.113 8.785 1.00 77.88 101 PHE A O 1
ATOM 842 N N . LYS A 1 102 ? 5.339 15.079 7.295 1.00 68.00 102 LYS A N 1
ATOM 843 C CA . LYS A 1 102 ? 5.429 16.204 6.345 1.00 68.00 102 LYS A CA 1
ATOM 844 C C . LYS A 1 102 ? 4.610 15.994 5.064 1.00 68.00 102 LYS A C 1
ATOM 846 O O . LYS A 1 102 ? 4.677 16.821 4.158 1.00 68.00 102 LYS A O 1
ATOM 851 N N . GLY A 1 103 ? 3.890 14.877 4.953 1.00 64.19 103 GLY A N 1
ATOM 852 C CA . GLY A 1 103 ? 3.091 14.551 3.773 1.00 64.19 103 GLY A CA 1
ATOM 853 C C . GLY A 1 103 ? 1.739 15.267 3.752 1.00 64.19 103 GLY A C 1
ATOM 854 O O . GLY A 1 103 ? 1.239 15.738 4.775 1.00 64.19 103 GLY A O 1
ATOM 855 N N . LYS A 1 104 ? 1.143 15.352 2.559 1.00 56.69 104 LYS A N 1
ATOM 856 C CA . LYS A 1 104 ? -0.202 15.919 2.368 1.00 56.69 104 LYS A CA 1
ATOM 857 C C . LYS A 1 104 ? -1.311 14.891 2.587 1.00 56.69 104 LYS A C 1
ATOM 859 O O . LYS A 1 104 ? -2.406 15.276 2.987 1.00 56.69 104 LYS A O 1
ATOM 864 N N . ASP A 1 105 ? -1.002 13.612 2.408 1.00 55.28 105 ASP A N 1
ATOM 865 C CA . ASP A 1 105 ? -2.008 12.565 2.299 1.00 55.28 105 ASP A CA 1
ATOM 866 C C . ASP A 1 105 ? -2.213 11.875 3.658 1.00 55.28 105 ASP A C 1
ATOM 868 O O . ASP A 1 105 ? -1.345 11.171 4.173 1.00 55.28 105 ASP A O 1
ATOM 872 N N . SER A 1 106 ? -3.355 12.156 4.287 1.00 53.38 106 SER A N 1
ATOM 873 C CA . SER A 1 106 ? -4.002 11.226 5.217 1.00 53.38 106 SER A CA 1
ATOM 874 C C . SER A 1 106 ? -4.914 10.354 4.364 1.00 53.38 106 SER A C 1
ATOM 876 O O . SER A 1 106 ? -5.854 10.882 3.771 1.00 53.38 106 SER A O 1
ATOM 878 N N . ASP A 1 107 ? -4.599 9.068 4.238 1.00 59.72 107 ASP A N 1
ATOM 879 C CA . ASP A 1 107 ? -5.164 8.256 3.158 1.00 59.72 107 ASP A CA 1
ATOM 880 C C . ASP A 1 107 ? -6.624 7.878 3.407 1.00 59.72 107 ASP A C 1
ATOM 882 O O . ASP A 1 107 ? -7.421 7.873 2.470 1.00 59.72 107 ASP A O 1
ATOM 886 N N . TYR A 1 108 ? -6.987 7.545 4.648 1.00 65.88 108 TYR A N 1
ATOM 887 C CA . TYR A 1 108 ? -8.355 7.168 4.988 1.00 65.88 108 TYR A CA 1
ATOM 888 C C . TYR A 1 108 ? -8.584 7.070 6.495 1.00 65.88 108 TYR A C 1
ATOM 890 O O . TYR A 1 108 ? -7.655 6.874 7.286 1.00 65.88 108 TYR A O 1
ATOM 898 N N . SER A 1 109 ? -9.862 7.132 6.858 1.00 71.62 109 SER A N 1
ATOM 899 C CA . SER A 1 109 ? -10.334 7.040 8.233 1.00 71.62 109 SER A CA 1
ATOM 900 C C . SER A 1 109 ? -11.587 6.198 8.277 1.00 71.62 109 SER A C 1
ATOM 902 O O . SER A 1 109 ? -12.404 6.226 7.354 1.00 71.62 109 SER A O 1
ATOM 904 N N . PHE A 1 110 ? -11.737 5.455 9.359 1.00 80.19 110 PHE A N 1
ATOM 905 C CA . PHE A 1 110 ? -12.932 4.672 9.594 1.00 80.19 110 PHE A CA 1
ATOM 906 C C . PHE A 1 110 ? -13.205 4.577 11.088 1.00 80.19 110 PHE A C 1
ATOM 908 O O . PHE A 1 110 ? -12.367 4.892 11.939 1.00 80.19 110 PHE A O 1
ATOM 915 N N . VAL A 1 111 ? -14.420 4.149 11.380 1.00 80.56 111 VAL A N 1
ATOM 916 C CA . VAL A 1 111 ? -14.911 3.956 12.733 1.00 80.56 111 VAL A CA 1
ATOM 917 C C . VAL A 1 111 ? -14.511 2.584 13.235 1.00 80.56 111 VAL A C 1
ATOM 919 O O . VAL A 1 111 ? -14.821 1.585 12.588 1.00 80.56 111 VAL A O 1
ATOM 922 N N . PHE A 1 112 ? -13.911 2.519 14.418 1.00 86.38 112 PHE A N 1
ATOM 923 C CA . PHE A 1 112 ? -13.661 1.252 15.091 1.00 86.38 112 PHE A CA 1
ATOM 924 C C . PHE A 1 112 ? -14.395 1.187 16.429 1.00 86.38 112 PHE A C 1
ATOM 926 O O . PHE A 1 112 ? -14.446 2.165 17.173 1.00 86.38 112 PHE A O 1
ATOM 933 N N . GLY A 1 113 ? -14.964 0.031 16.751 1.00 85.44 113 GLY A N 1
ATOM 934 C CA . GLY A 1 113 ? -15.498 -0.247 18.076 1.00 85.44 113 GLY A CA 1
ATOM 935 C C . GLY A 1 113 ? -15.222 -1.681 18.498 1.00 85.44 113 GLY A C 1
ATOM 936 O O . GLY A 1 113 ? -15.251 -2.598 17.677 1.00 85.44 113 GLY A O 1
ATOM 937 N N . ILE A 1 114 ? -14.986 -1.870 19.793 1.00 86.62 114 ILE A N 1
ATOM 938 C CA . ILE A 1 114 ? -14.792 -3.184 20.403 1.00 86.62 114 ILE A CA 1
ATOM 939 C C . ILE A 1 114 ? -15.595 -3.286 21.701 1.00 86.62 114 ILE A C 1
ATOM 941 O O . ILE A 1 114 ? -15.444 -2.463 22.609 1.00 86.62 114 ILE A O 1
ATOM 945 N N . SER A 1 115 ? -16.501 -4.265 21.767 1.00 82.50 115 SER A N 1
ATOM 946 C CA . SER A 1 115 ? -17.413 -4.449 22.902 1.00 82.50 115 SER A CA 1
ATOM 947 C C . SER A 1 115 ? -17.989 -5.864 22.968 1.00 82.50 115 SER A C 1
ATOM 949 O O . SER A 1 115 ? -18.312 -6.462 21.946 1.00 82.50 115 SER A O 1
ATOM 951 N N . ASP A 1 116 ? -18.226 -6.361 24.183 1.00 80.56 116 ASP A N 1
ATOM 952 C CA . ASP A 1 116 ? -18.920 -7.637 24.433 1.00 80.56 116 ASP A CA 1
ATOM 953 C C . ASP A 1 116 ? -20.412 -7.557 24.092 1.00 80.56 116 ASP A C 1
ATOM 955 O O . ASP A 1 116 ? -21.072 -8.575 23.904 1.00 80.56 116 ASP A O 1
ATOM 959 N N . SER A 1 117 ? -20.955 -6.337 24.036 1.00 76.25 117 SER A N 1
ATOM 960 C CA . SER A 1 117 ? -22.373 -6.087 23.765 1.00 76.25 117 SER A CA 1
ATOM 961 C C . SER A 1 117 ? -22.765 -6.338 22.307 1.00 76.25 117 SER A C 1
ATOM 963 O O . SER A 1 117 ? -23.954 -6.399 21.987 1.00 76.25 117 SER A O 1
ATOM 965 N N . PHE A 1 118 ? -21.789 -6.487 21.407 1.00 77.19 118 PHE A N 1
ATOM 966 C CA . PHE A 1 118 ? -22.060 -6.708 19.994 1.00 77.19 118 PHE A CA 1
ATOM 967 C C . PHE A 1 118 ? -22.544 -8.141 19.784 1.00 77.19 118 PHE A C 1
ATOM 969 O O . PHE A 1 118 ? -21.854 -9.110 20.085 1.00 77.19 118 PHE A O 1
ATOM 976 N N . SER A 1 119 ? -23.750 -8.287 19.238 1.00 71.31 119 SER A N 1
ATOM 977 C CA . SER A 1 119 ? -24.332 -9.603 18.951 1.00 71.31 119 SER A CA 1
ATOM 978 C C . SER A 1 119 ? -23.589 -10.341 17.832 1.00 71.31 119 SER A C 1
ATOM 980 O O . SER A 1 119 ? -23.582 -11.572 17.793 1.00 71.31 119 SER A O 1
ATOM 982 N N . LYS A 1 120 ? -22.937 -9.593 16.937 1.00 78.75 120 LYS A N 1
ATOM 983 C CA . LYS A 1 120 ? -22.108 -10.090 15.840 1.00 78.75 120 LYS A CA 1
ATOM 984 C C . LYS A 1 120 ? -21.044 -9.065 15.474 1.00 78.75 120 LYS A C 1
ATOM 986 O O . LYS A 1 120 ? -21.223 -7.874 15.719 1.00 78.75 120 LYS A O 1
ATOM 991 N N . ASP A 1 121 ? -19.985 -9.547 14.842 1.00 82.12 121 ASP A N 1
ATOM 992 C CA . ASP A 1 121 ? -18.993 -8.682 14.218 1.00 82.12 121 ASP A CA 1
ATOM 993 C C . ASP A 1 121 ? -19.625 -8.008 12.989 1.00 82.12 121 ASP A C 1
ATOM 995 O O . ASP A 1 121 ? -20.325 -8.651 12.199 1.00 82.12 121 ASP A O 1
ATOM 999 N N . GLU A 1 122 ? -19.412 -6.705 12.841 1.00 86.50 122 GLU A N 1
ATOM 1000 C CA . GLU A 1 122 ? -19.858 -5.931 11.686 1.00 86.50 122 GLU A CA 1
ATOM 1001 C C . GLU A 1 122 ? -18.648 -5.272 11.036 1.00 86.50 122 GLU A C 1
ATOM 1003 O O . GLU A 1 122 ? -17.964 -4.455 11.644 1.00 86.50 122 GLU A O 1
ATOM 1008 N N . ILE A 1 123 ? -18.376 -5.644 9.789 1.00 87.62 123 ILE A N 1
ATOM 1009 C CA . ILE A 1 123 ? -17.198 -5.197 9.053 1.00 87.62 123 ILE A CA 1
ATOM 1010 C C . ILE A 1 123 ? -17.674 -4.629 7.721 1.00 87.62 123 ILE A C 1
ATOM 1012 O O . ILE A 1 123 ? -18.241 -5.343 6.895 1.00 87.62 123 ILE A O 1
ATOM 1016 N N . SER A 1 124 ? -17.436 -3.339 7.508 1.00 86.06 124 SER A N 1
ATOM 1017 C CA . SER A 1 124 ? -17.577 -2.685 6.212 1.00 86.06 124 SER A CA 1
ATOM 1018 C C . SER A 1 124 ? -16.404 -1.739 5.958 1.00 86.06 124 SER A C 1
ATOM 1020 O O . SER A 1 124 ? -15.501 -1.582 6.779 1.00 86.06 124 SER A O 1
ATOM 1022 N N . TRP A 1 125 ? -16.390 -1.114 4.782 1.00 78.19 125 TRP A N 1
ATOM 1023 C CA . TRP A 1 125 ? -15.303 -0.230 4.358 1.00 78.19 125 TRP A CA 1
ATOM 1024 C C . TRP A 1 125 ? -15.026 0.938 5.325 1.00 78.19 125 TRP A C 1
ATOM 1026 O O . TRP A 1 125 ? -13.880 1.301 5.557 1.00 78.19 125 TRP A O 1
ATOM 1036 N N . ASN A 1 126 ? -16.075 1.521 5.907 1.00 81.50 126 ASN A N 1
ATOM 1037 C CA . ASN A 1 126 ? -16.013 2.737 6.725 1.00 81.50 126 ASN A CA 1
ATOM 1038 C C . ASN A 1 126 ? -16.304 2.513 8.221 1.00 81.50 126 ASN A C 1
ATOM 1040 O O . ASN A 1 126 ? -16.264 3.471 8.997 1.00 81.50 126 ASN A O 1
ATOM 1044 N N . ARG A 1 127 ? -16.604 1.278 8.637 1.00 85.19 127 ARG A N 1
ATOM 1045 C CA . ARG A 1 127 ? -16.894 0.934 10.035 1.00 85.19 127 ARG A CA 1
ATOM 1046 C C . ARG A 1 127 ? -16.536 -0.516 10.336 1.00 85.19 127 ARG A C 1
ATOM 1048 O O . ARG A 1 127 ? -16.784 -1.410 9.530 1.00 85.19 127 ARG A O 1
ATOM 1055 N N . VAL A 1 128 ? -15.980 -0.736 11.518 1.00 88.62 128 VAL A N 1
ATOM 1056 C CA . VAL A 1 128 ? -15.594 -2.051 12.019 1.00 88.62 128 VAL A CA 1
ATOM 1057 C C . VAL A 1 128 ? -15.986 -2.156 13.491 1.00 88.62 128 VAL A C 1
ATOM 1059 O O . VAL A 1 128 ? -15.448 -1.443 14.336 1.00 88.62 128 VAL A O 1
ATOM 1062 N N . PHE A 1 129 ? -16.904 -3.063 13.803 1.00 88.56 129 PHE A N 1
ATOM 1063 C CA . PHE A 1 129 ? -17.357 -3.379 15.153 1.00 88.56 129 PHE A CA 1
ATOM 1064 C C . PHE A 1 129 ? -17.034 -4.835 15.464 1.00 88.56 129 PHE A C 1
ATOM 1066 O O . PHE A 1 129 ? -17.554 -5.740 14.814 1.00 88.56 129 PHE A O 1
ATOM 1073 N N . LEU A 1 130 ? -16.161 -5.059 16.444 1.00 87.19 130 LEU A N 1
ATOM 1074 C CA . LEU A 1 130 ? -15.688 -6.388 16.821 1.00 87.19 130 LEU A CA 1
ATOM 1075 C C . LEU A 1 130 ? -16.179 -6.762 18.217 1.00 87.19 130 LEU A C 1
ATOM 1077 O O . LEU A 1 130 ? -16.121 -5.955 19.148 1.00 87.19 130 LEU A O 1
ATOM 1081 N N . ARG A 1 131 ? -16.614 -8.009 18.385 1.00 84.56 131 ARG A N 1
ATOM 1082 C CA . ARG A 1 131 ? -16.732 -8.623 19.710 1.00 84.56 131 ARG A CA 1
ATOM 1083 C C . ARG A 1 131 ? -15.350 -8.708 20.344 1.00 84.56 131 ARG A C 1
ATOM 1085 O O . ARG A 1 131 ? -14.355 -8.824 19.626 1.00 84.56 131 ARG A O 1
ATOM 1092 N N . GLU A 1 132 ? -15.274 -8.629 21.673 1.00 77.31 132 GLU A N 1
ATOM 1093 C CA . GLU A 1 132 ? -13.987 -8.647 22.374 1.00 77.31 132 GLU A CA 1
ATOM 1094 C C . GLU A 1 132 ? -13.187 -9.904 22.016 1.00 77.31 132 GLU A C 1
ATOM 1096 O O . GLU A 1 132 ? -13.478 -11.019 22.446 1.00 77.31 132 GLU A O 1
ATOM 1101 N N . ASN A 1 133 ? -12.156 -9.692 21.204 1.00 78.19 133 ASN A N 1
ATOM 1102 C CA . ASN A 1 133 ? -11.136 -10.670 20.902 1.00 78.19 133 ASN A CA 1
ATO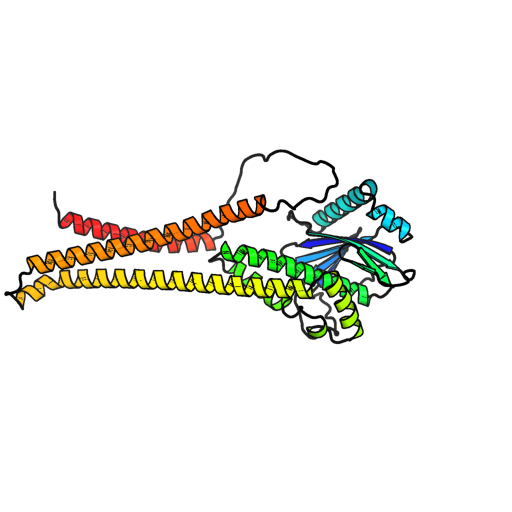M 1103 C C . ASN A 1 133 ? -9.880 -9.926 20.440 1.00 78.19 133 ASN A C 1
ATOM 1105 O O . ASN A 1 133 ? -9.842 -9.354 19.349 1.00 78.19 133 ASN A O 1
ATOM 1109 N N . TYR A 1 134 ? -8.837 -9.952 21.268 1.00 78.50 134 TYR A N 1
ATOM 1110 C CA . TYR A 1 134 ? -7.556 -9.315 20.957 1.00 78.50 134 TYR A CA 1
ATOM 1111 C C . TYR A 1 134 ? -6.950 -9.815 19.643 1.00 78.50 134 TYR A C 1
ATOM 1113 O O . TYR A 1 134 ? -6.324 -9.041 18.923 1.00 78.50 134 TYR A O 1
ATOM 1121 N N . LEU A 1 135 ? -7.180 -11.083 19.289 1.00 86.19 135 LEU A N 1
ATOM 1122 C CA . LEU A 1 135 ? -6.731 -11.651 18.021 1.00 86.19 135 LEU A CA 1
ATOM 1123 C C . LEU A 1 135 ? -7.361 -10.932 16.823 1.00 86.19 135 LEU A C 1
ATOM 1125 O O . LEU A 1 135 ? -6.663 -10.580 15.876 1.00 86.19 135 LEU A O 1
ATOM 1129 N N . ASN A 1 136 ? -8.665 -10.656 16.894 1.00 87.94 136 ASN A N 1
ATOM 1130 C CA . ASN A 1 136 ? -9.401 -9.988 15.821 1.00 87.94 136 ASN A CA 1
ATOM 1131 C C . ASN A 1 136 ? -8.891 -8.559 15.599 1.00 87.94 136 ASN A C 1
ATOM 1133 O O . ASN A 1 136 ? -8.831 -8.094 14.463 1.00 87.94 136 ASN A O 1
ATOM 1137 N N . PHE A 1 137 ? -8.471 -7.875 16.667 1.00 87.25 137 PHE A N 1
ATOM 1138 C CA . PHE A 1 137 ? -7.837 -6.564 16.552 1.00 87.25 137 PHE A CA 1
ATOM 1139 C C . PHE A 1 137 ? -6.502 -6.627 15.790 1.00 87.25 137 PHE A C 1
ATOM 1141 O O . PHE A 1 137 ? -6.259 -5.806 14.907 1.00 87.25 137 PHE A O 1
ATOM 1148 N N . PHE A 1 138 ? -5.645 -7.613 16.071 1.00 88.19 138 PHE A N 1
ATOM 1149 C CA . PHE A 1 138 ? -4.388 -7.762 15.330 1.00 88.19 138 PHE A CA 1
ATOM 1150 C C . PHE A 1 138 ? -4.615 -8.122 13.862 1.00 88.19 138 PHE A C 1
ATOM 1152 O O . PHE A 1 138 ? -3.969 -7.548 12.991 1.00 88.19 138 PHE A O 1
ATOM 1159 N N . LEU A 1 139 ? -5.576 -9.000 13.575 1.00 91.44 139 LEU A N 1
ATOM 1160 C CA . LEU A 1 139 ? -5.951 -9.323 12.196 1.00 91.44 139 LEU A CA 1
ATOM 1161 C C . LEU A 1 139 ? -6.504 -8.092 11.456 1.00 91.44 139 LEU A C 1
ATOM 1163 O O . LEU A 1 139 ? -6.188 -7.884 10.286 1.00 91.44 139 LEU A O 1
ATOM 1167 N N . LEU A 1 140 ? -7.251 -7.221 12.145 1.00 92.06 140 LEU A N 1
ATOM 1168 C CA . LEU A 1 140 ? -7.680 -5.931 11.601 1.00 92.06 140 LEU A CA 1
ATOM 1169 C C . LEU A 1 140 ? -6.483 -5.029 11.250 1.00 92.06 140 LEU A C 1
ATOM 1171 O O . LEU A 1 140 ? -6.439 -4.484 10.147 1.00 92.06 140 LEU A O 1
ATOM 1175 N N . LEU A 1 141 ? -5.505 -4.886 12.154 1.00 91.25 141 LEU A N 1
ATOM 1176 C CA . LEU A 1 141 ? -4.276 -4.123 11.886 1.00 91.25 141 LEU A CA 1
ATOM 1177 C C . LEU A 1 141 ? -3.532 -4.664 10.659 1.00 91.25 141 LEU A C 1
ATOM 1179 O O . LEU A 1 141 ? -3.107 -3.902 9.792 1.00 91.25 141 LEU A O 1
ATOM 1183 N N . GLU A 1 142 ? -3.388 -5.981 10.567 1.00 92.81 142 GLU A N 1
ATOM 1184 C CA . GLU A 1 142 ? -2.708 -6.639 9.455 1.00 92.81 142 GLU A CA 1
ATOM 1185 C C . GLU A 1 142 ? -3.442 -6.421 8.127 1.00 92.81 142 GLU A C 1
ATOM 1187 O O . GLU A 1 142 ? -2.803 -6.093 7.125 1.00 92.81 142 GLU A O 1
ATOM 1192 N N . ALA A 1 143 ? -4.774 -6.510 8.108 1.00 94.06 143 ALA A N 1
ATOM 1193 C CA . ALA A 1 143 ? -5.569 -6.220 6.916 1.00 94.06 143 ALA A CA 1
ATOM 1194 C C . ALA A 1 143 ? -5.413 -4.758 6.467 1.00 94.06 143 ALA A C 1
ATOM 1196 O O . ALA A 1 143 ? -5.289 -4.478 5.273 1.00 94.06 143 ALA A O 1
ATOM 1197 N N . ILE A 1 144 ? -5.353 -3.820 7.417 1.00 93.31 144 ILE A N 1
ATOM 1198 C CA . ILE A 1 144 ? -5.089 -2.402 7.142 1.00 93.31 144 ILE A CA 1
ATOM 1199 C C . ILE A 1 144 ? -3.704 -2.214 6.518 1.00 93.31 144 ILE A C 1
ATOM 1201 O O . ILE A 1 144 ? -3.561 -1.457 5.553 1.00 93.31 144 ILE A O 1
ATOM 1205 N N . PHE A 1 145 ? -2.680 -2.899 7.033 1.00 93.38 145 PHE A N 1
ATOM 1206 C CA . PHE A 1 145 ? -1.340 -2.836 6.453 1.00 93.38 145 PHE A CA 1
ATOM 1207 C C . PHE A 1 145 ? -1.291 -3.425 5.041 1.00 93.38 145 PHE A C 1
ATOM 1209 O O . PHE A 1 145 ? -0.620 -2.858 4.178 1.00 93.38 145 PHE A O 1
ATOM 1216 N N . VAL A 1 146 ? -2.030 -4.506 4.770 1.00 94.94 146 VAL A N 1
ATOM 1217 C CA . VAL A 1 146 ? -2.183 -5.053 3.410 1.00 94.94 146 VAL A CA 1
ATOM 1218 C C . VAL A 1 146 ? -2.821 -4.018 2.487 1.00 94.94 146 VAL A C 1
ATOM 1220 O O . VAL A 1 146 ? -2.299 -3.754 1.402 1.00 94.94 146 VAL A O 1
ATOM 1223 N N . TYR A 1 147 ? -3.911 -3.380 2.921 1.00 93.81 147 TYR A N 1
ATOM 1224 C CA . TYR A 1 147 ? -4.567 -2.329 2.146 1.00 93.81 147 TYR A CA 1
ATOM 1225 C C . TYR A 1 147 ? -3.623 -1.153 1.849 1.00 93.81 147 TYR A C 1
ATOM 1227 O O . TYR A 1 147 ? -3.545 -0.664 0.719 1.00 93.81 147 TYR A O 1
ATOM 1235 N N . GLN A 1 148 ? -2.855 -0.720 2.847 1.00 91.31 148 GLN A N 1
ATOM 1236 C CA . GLN A 1 148 ? -1.852 0.331 2.687 1.00 91.31 148 GLN A CA 1
ATOM 1237 C C . GLN A 1 148 ? -0.752 -0.055 1.705 1.00 91.31 148 GLN A C 1
ATOM 1239 O O . GLN A 1 148 ? -0.377 0.753 0.857 1.00 91.31 148 GLN A O 1
ATOM 1244 N N . LEU A 1 149 ? -0.280 -1.299 1.754 1.00 93.00 149 LEU A N 1
ATOM 1245 C CA . LEU A 1 149 ? 0.694 -1.792 0.792 1.00 93.00 149 LEU A CA 1
ATOM 1246 C C . LEU A 1 149 ? 0.123 -1.832 -0.635 1.00 93.00 149 LEU A C 1
ATOM 1248 O O . LEU A 1 149 ? 0.840 -1.507 -1.580 1.00 93.00 149 LEU A O 1
ATOM 1252 N N . CYS A 1 150 ? -1.170 -2.134 -0.803 1.00 93.88 150 CYS A N 1
ATOM 1253 C CA . CYS A 1 150 ? -1.841 -2.005 -2.100 1.00 93.88 150 CYS A CA 1
ATOM 1254 C C . CYS A 1 150 ? -1.776 -0.561 -2.618 1.00 93.88 150 CYS A C 1
ATOM 1256 O O . CYS A 1 150 ? -1.449 -0.337 -3.781 1.00 93.88 150 CYS A O 1
ATOM 1258 N N . LYS A 1 151 ? -2.052 0.428 -1.759 1.00 90.62 151 LYS A N 1
ATOM 1259 C CA . LYS A 1 151 ? -1.997 1.855 -2.122 1.00 90.62 151 LYS A CA 1
ATOM 1260 C C . LYS A 1 151 ? -0.582 2.329 -2.444 1.00 90.62 151 LYS A C 1
ATOM 1262 O O . LYS A 1 151 ? -0.384 3.042 -3.427 1.00 90.62 151 LYS A O 1
ATOM 1267 N N . LEU A 1 152 ? 0.401 1.881 -1.668 1.00 89.12 152 LEU A N 1
ATOM 1268 C CA . LEU A 1 152 ? 1.818 2.110 -1.940 1.00 89.12 152 LEU A CA 1
ATOM 1269 C C . LEU A 1 152 ? 2.220 1.560 -3.310 1.00 89.12 152 LEU A C 1
ATOM 1271 O O . LEU A 1 152 ? 2.788 2.287 -4.123 1.00 89.12 152 LEU A O 1
ATOM 1275 N N . LEU A 1 153 ? 1.882 0.301 -3.592 1.00 90.62 153 LEU A N 1
ATOM 1276 C CA . LEU A 1 153 ? 2.199 -0.324 -4.870 1.00 90.62 153 LEU A CA 1
ATOM 1277 C C . LEU A 1 153 ? 1.473 0.359 -6.036 1.00 90.62 153 LEU A C 1
ATOM 1279 O O . LEU A 1 153 ? 2.087 0.607 -7.068 1.00 90.62 153 LEU A O 1
ATOM 1283 N N . GLU A 1 154 ? 0.196 0.712 -5.879 1.00 90.81 154 GLU A N 1
ATOM 1284 C CA . GLU A 1 154 ? -0.569 1.454 -6.886 1.00 90.81 154 GLU A CA 1
ATOM 1285 C C . GLU A 1 154 ? 0.117 2.774 -7.274 1.00 90.81 154 GLU A C 1
ATOM 1287 O O . GLU A 1 154 ? 0.242 3.097 -8.464 1.00 90.81 154 GLU A O 1
ATOM 1292 N N . ALA A 1 155 ? 0.590 3.524 -6.275 1.00 85.94 155 ALA A N 1
ATOM 1293 C CA . ALA A 1 155 ? 1.325 4.762 -6.488 1.00 85.94 155 ALA A CA 1
ATOM 1294 C C . ALA A 1 155 ? 2.650 4.522 -7.230 1.00 85.94 155 ALA A C 1
ATOM 1296 O O . ALA A 1 155 ? 2.972 5.286 -8.141 1.00 85.94 155 ALA A O 1
ATOM 1297 N N . GLU A 1 156 ? 3.396 3.463 -6.899 1.00 84.56 156 GLU A N 1
ATOM 1298 C CA . GLU A 1 156 ? 4.655 3.153 -7.590 1.00 84.56 156 GLU A CA 1
ATOM 1299 C C . GLU A 1 156 ? 4.442 2.614 -9.013 1.00 84.56 156 GLU A C 1
ATOM 1301 O O . GLU A 1 156 ? 5.159 3.034 -9.922 1.00 84.56 156 GLU A O 1
ATOM 1306 N N . ILE A 1 157 ? 3.430 1.770 -9.254 1.00 84.50 157 ILE A N 1
ATOM 1307 C CA . ILE A 1 157 ? 3.051 1.307 -10.603 1.00 84.50 157 ILE A CA 1
ATOM 1308 C C . ILE A 1 157 ? 2.710 2.505 -11.497 1.00 84.50 157 ILE A C 1
ATOM 1310 O O . ILE A 1 157 ? 3.115 2.578 -12.656 1.00 84.50 157 ILE A O 1
ATOM 1314 N N . SER A 1 158 ? 2.005 3.496 -10.953 1.00 81.56 158 SER A N 1
ATOM 1315 C CA . SER A 1 158 ? 1.632 4.699 -11.705 1.00 81.56 158 SER A CA 1
ATOM 1316 C C . SER A 1 158 ? 2.842 5.570 -12.083 1.00 81.56 158 SER A C 1
ATOM 1318 O O . SER A 1 158 ? 2.746 6.391 -12.994 1.00 81.56 158 SER A O 1
ATOM 1320 N N . ARG A 1 159 ? 3.995 5.386 -11.421 1.00 78.00 159 ARG A N 1
ATOM 1321 C CA . ARG A 1 159 ? 5.251 6.095 -11.715 1.00 78.00 159 ARG A CA 1
ATOM 1322 C C . ARG A 1 159 ? 6.142 5.383 -12.738 1.00 78.00 159 ARG A C 1
ATOM 1324 O O . ARG A 1 159 ? 6.980 6.064 -13.331 1.00 78.00 159 ARG A O 1
ATOM 1331 N N . VAL A 1 160 ? 5.924 4.087 -13.018 1.00 73.19 160 VAL A N 1
ATOM 1332 C CA . VAL A 1 160 ? 6.695 3.296 -14.015 1.00 73.19 160 VAL A CA 1
ATOM 1333 C C . VAL A 1 160 ? 6.888 4.056 -15.333 1.00 73.19 160 VAL A C 1
ATOM 1335 O O . VAL A 1 160 ? 8.021 4.144 -15.809 1.00 73.19 160 VAL A O 1
ATOM 1338 N N . PRO A 1 161 ? 5.842 4.666 -15.933 1.00 64.44 161 PRO A N 1
ATOM 1339 C CA . PRO A 1 161 ? 5.989 5.305 -17.237 1.00 64.44 161 PRO A CA 1
ATOM 1340 C C . PRO A 1 161 ? 6.775 6.625 -17.185 1.00 64.44 161 PRO A C 1
ATOM 1342 O O . PRO A 1 161 ? 7.187 7.120 -18.228 1.00 64.44 161 PRO A O 1
ATOM 1345 N N . GLY A 1 162 ? 6.949 7.239 -16.009 1.00 60.22 162 GLY A N 1
ATOM 1346 C CA . GLY A 1 162 ? 7.539 8.573 -15.851 1.00 60.22 162 GLY A CA 1
ATOM 1347 C C . GLY A 1 162 ? 8.991 8.595 -15.369 1.00 60.22 162 GLY A C 1
ATOM 1348 O O . GLY A 1 162 ? 9.671 9.598 -15.577 1.00 60.22 162 GLY A O 1
ATOM 1349 N N . GLU A 1 163 ? 9.472 7.517 -14.742 1.00 62.91 163 GLU A N 1
ATOM 1350 C CA . GLU A 1 163 ? 10.781 7.472 -14.066 1.00 62.91 163 GLU A CA 1
ATOM 1351 C C . GLU A 1 163 ? 11.755 6.441 -14.665 1.00 62.91 163 GLU A C 1
ATOM 1353 O O . GLU A 1 163 ? 12.550 5.817 -13.960 1.00 62.91 163 GLU A O 1
ATOM 1358 N N . ILE A 1 164 ? 11.720 6.280 -15.992 1.00 56.97 164 ILE A N 1
ATOM 1359 C CA . ILE A 1 164 ? 12.649 5.416 -16.732 1.00 56.97 164 ILE A CA 1
ATOM 1360 C C . ILE A 1 164 ? 14.089 5.903 -16.482 1.00 56.97 164 ILE A C 1
ATOM 1362 O O . ILE A 1 164 ? 14.465 6.978 -16.941 1.00 56.97 164 ILE A O 1
ATOM 1366 N N . GLY A 1 165 ? 14.864 5.128 -15.712 1.00 52.94 165 GLY A N 1
ATOM 1367 C CA . GLY A 1 165 ? 16.272 5.404 -15.385 1.00 52.94 165 GLY A CA 1
ATOM 1368 C C . GLY A 1 165 ? 16.585 5.598 -13.894 1.00 52.94 165 GLY A C 1
ATOM 1369 O O . GLY A 1 165 ? 17.751 5.645 -13.528 1.00 52.94 165 GLY A O 1
ATOM 1370 N N . ARG A 1 166 ? 15.588 5.669 -12.997 1.00 58.66 166 ARG A N 1
ATOM 1371 C CA . ARG A 1 166 ? 15.845 5.809 -11.548 1.00 58.66 166 ARG A CA 1
ATOM 1372 C C . ARG A 1 166 ? 15.890 4.456 -10.832 1.00 58.66 166 ARG A C 1
ATOM 1374 O O . ARG A 1 166 ? 14.851 3.857 -10.558 1.00 58.66 166 ARG A O 1
ATOM 1381 N N . PHE A 1 167 ? 17.088 4.019 -10.440 1.00 54.00 167 PHE A N 1
ATOM 1382 C CA . PHE A 1 167 ? 17.314 2.772 -9.687 1.00 54.00 167 PHE A CA 1
ATOM 1383 C C . PHE A 1 167 ? 16.536 2.688 -8.359 1.00 54.00 167 PHE A C 1
ATOM 1385 O O . PHE A 1 167 ? 16.066 1.620 -7.967 1.00 54.00 167 PHE A O 1
ATOM 1392 N N . SER A 1 168 ? 16.355 3.811 -7.658 1.00 59.69 168 SER A N 1
ATOM 1393 C CA . SER A 1 168 ? 15.669 3.838 -6.356 1.00 59.69 168 SER A CA 1
ATOM 1394 C C . SER A 1 168 ? 14.176 3.500 -6.442 1.00 59.69 168 SER A C 1
ATOM 1396 O O . SER A 1 168 ? 13.625 2.903 -5.515 1.00 59.69 168 SER A O 1
ATOM 1398 N N . TRP A 1 169 ? 13.530 3.839 -7.560 1.00 66.25 169 TRP A N 1
ATOM 1399 C CA . TRP A 1 169 ? 12.124 3.531 -7.813 1.00 66.25 169 TRP A CA 1
ATOM 1400 C C . TRP A 1 169 ? 11.917 2.026 -8.051 1.00 66.25 169 TRP A C 1
ATOM 1402 O O . TRP A 1 169 ? 11.021 1.421 -7.458 1.00 66.25 169 TRP A O 1
ATOM 1412 N N . GLN A 1 170 ? 12.815 1.397 -8.820 1.00 69.69 170 GLN A N 1
ATOM 1413 C CA . GLN A 1 170 ? 12.781 -0.046 -9.084 1.00 69.69 170 GLN A CA 1
ATOM 1414 C C . GLN A 1 170 ? 12.872 -0.861 -7.790 1.00 69.69 170 GLN A C 1
ATOM 1416 O O . GLN A 1 170 ? 12.118 -1.813 -7.606 1.00 69.69 170 GLN A O 1
ATOM 1421 N N . ARG A 1 171 ? 13.736 -0.449 -6.852 1.00 74.94 171 ARG A N 1
ATOM 1422 C CA . ARG A 1 171 ? 13.890 -1.140 -5.566 1.00 74.94 171 ARG A CA 1
ATOM 1423 C C . ARG A 1 171 ? 12.596 -1.156 -4.748 1.00 74.94 171 ARG A C 1
ATOM 1425 O O . ARG A 1 171 ? 12.197 -2.216 -4.280 1.00 74.94 171 ARG A O 1
ATOM 1432 N N . LYS A 1 172 ? 11.922 -0.010 -4.590 1.00 80.44 172 LYS A N 1
ATOM 1433 C CA . LYS A 1 172 ? 10.657 0.063 -3.831 1.00 80.44 172 LYS A CA 1
ATOM 1434 C C . LYS A 1 172 ? 9.550 -0.751 -4.485 1.00 80.44 172 LYS A C 1
ATOM 1436 O O . LYS A 1 172 ? 8.818 -1.446 -3.789 1.00 80.44 172 LYS A O 1
ATOM 1441 N N . LEU A 1 173 ? 9.450 -0.685 -5.813 1.00 83.31 173 LEU A N 1
ATOM 1442 C CA . LEU A 1 173 ? 8.478 -1.466 -6.568 1.00 83.31 173 LEU A CA 1
ATOM 1443 C C . LEU A 1 173 ? 8.663 -2.968 -6.313 1.00 83.31 173 LEU A C 1
ATOM 1445 O O . LEU A 1 173 ? 7.701 -3.643 -5.955 1.00 83.31 173 LEU A O 1
ATOM 1449 N N . VAL A 1 174 ? 9.899 -3.468 -6.423 1.00 83.44 174 VAL A N 1
ATOM 1450 C CA . VAL A 1 174 ? 10.231 -4.872 -6.138 1.00 83.44 174 VAL A CA 1
ATOM 1451 C C . VAL A 1 174 ? 9.866 -5.225 -4.696 1.00 83.44 174 VAL A C 1
ATOM 1453 O O . VAL A 1 174 ? 9.062 -6.131 -4.485 1.00 83.44 174 VAL A O 1
ATOM 1456 N N . GLU A 1 175 ? 10.340 -4.449 -3.716 1.00 85.56 175 GLU A N 1
ATOM 1457 C CA . GLU A 1 175 ? 10.073 -4.700 -2.293 1.00 85.56 175 GLU A CA 1
ATOM 1458 C C . GLU A 1 175 ? 8.564 -4.771 -1.977 1.00 85.56 175 GLU A C 1
ATOM 1460 O O . GLU A 1 175 ? 8.128 -5.639 -1.212 1.00 85.56 175 GLU A O 1
ATOM 1465 N N . TYR A 1 176 ? 7.752 -3.890 -2.575 1.00 90.19 176 TYR A N 1
ATOM 1466 C CA . TYR A 1 176 ? 6.300 -3.891 -2.386 1.00 90.19 176 TYR A CA 1
ATOM 1467 C C . TYR A 1 176 ? 5.623 -5.081 -3.069 1.00 90.19 176 TYR A C 1
ATOM 1469 O O . TYR A 1 176 ? 4.754 -5.704 -2.462 1.00 90.19 176 TYR A O 1
ATOM 1477 N N . THR A 1 177 ? 6.015 -5.428 -4.300 1.00 89.94 177 THR A N 1
ATOM 1478 C CA . THR A 1 177 ? 5.426 -6.570 -5.025 1.00 89.94 177 THR A CA 1
ATOM 1479 C C . THR A 1 177 ? 5.715 -7.911 -4.357 1.00 89.94 177 THR A C 1
ATOM 1481 O O . THR A 1 177 ? 4.791 -8.707 -4.186 1.00 89.94 177 THR A O 1
ATOM 1484 N N . GLU A 1 178 ? 6.956 -8.136 -3.910 1.00 87.44 178 GLU A N 1
ATOM 1485 C CA . GLU A 1 178 ? 7.362 -9.360 -3.207 1.00 87.44 178 GLU A CA 1
ATOM 1486 C C . GLU A 1 178 ? 6.534 -9.580 -1.935 1.00 87.44 178 GLU A C 1
ATOM 1488 O O . GLU A 1 178 ? 6.088 -10.693 -1.648 1.00 87.44 178 GLU A O 1
ATOM 1493 N N . ASN A 1 179 ? 6.272 -8.502 -1.190 1.00 90.62 179 ASN A N 1
ATOM 1494 C CA . ASN A 1 179 ? 5.475 -8.584 0.028 1.00 90.62 179 ASN A CA 1
ATOM 1495 C C . ASN A 1 179 ? 3.977 -8.692 -0.270 1.00 90.62 179 ASN A C 1
ATOM 1497 O O . ASN A 1 179 ? 3.297 -9.472 0.386 1.00 90.62 179 ASN A O 1
ATOM 1501 N N . LEU A 1 180 ? 3.445 -7.945 -1.241 1.00 93.75 180 LEU A N 1
ATOM 1502 C CA . LEU A 1 180 ? 2.000 -7.875 -1.456 1.00 93.75 180 LEU A CA 1
ATOM 1503 C C . LEU A 1 180 ? 1.432 -9.111 -2.151 1.00 93.75 180 LEU A C 1
ATOM 1505 O O . LEU A 1 180 ? 0.360 -9.585 -1.792 1.00 93.75 180 LEU A O 1
ATOM 1509 N N . PHE A 1 181 ? 2.106 -9.641 -3.170 1.00 92.56 181 PHE A N 1
ATOM 1510 C CA . PHE A 1 181 ? 1.507 -10.699 -3.986 1.00 92.56 181 PHE A CA 1
ATOM 1511 C C . PHE A 1 181 ? 1.383 -12.031 -3.253 1.00 92.56 181 PHE A C 1
ATOM 1513 O O . PHE A 1 181 ? 0.492 -12.809 -3.590 1.00 92.56 181 PHE A O 1
ATOM 1520 N N . SER A 1 182 ? 2.209 -12.265 -2.234 1.00 90.12 182 SER A N 1
ATOM 1521 C CA . SER A 1 182 ? 2.078 -13.419 -1.341 1.00 90.12 182 SER A CA 1
ATOM 1522 C C . SER A 1 182 ? 0.960 -13.265 -0.296 1.00 90.12 182 SER A C 1
ATOM 1524 O O . SER A 1 182 ? 0.638 -14.220 0.405 1.00 90.12 182 SER A O 1
ATOM 1526 N N . LEU A 1 183 ? 0.350 -12.078 -0.217 1.00 93.94 183 LEU A N 1
ATOM 1527 C CA . LEU A 1 183 ? -0.765 -11.739 0.669 1.00 93.94 183 LEU A CA 1
ATOM 1528 C C . LEU A 1 183 ? -2.114 -11.774 -0.053 1.00 93.94 183 LEU A C 1
ATOM 1530 O O . LEU A 1 183 ? -3.092 -11.269 0.475 1.00 93.94 183 LEU A O 1
ATOM 1534 N N . GLN A 1 184 ? -2.195 -12.337 -1.264 1.00 94.69 184 GLN A N 1
ATOM 1535 C CA . GLN A 1 184 ? -3.444 -12.338 -2.031 1.00 94.69 184 GLN A CA 1
ATOM 1536 C C . GLN A 1 184 ? -4.567 -13.100 -1.314 1.00 94.69 184 GLN A C 1
ATOM 1538 O O . GLN A 1 184 ? -5.715 -12.661 -1.351 1.00 94.69 184 GLN A O 1
ATOM 1543 N N . TYR A 1 185 ? -4.238 -14.217 -0.661 1.00 94.94 185 TYR A N 1
ATOM 1544 C CA . TYR A 1 185 ? -5.202 -15.019 0.088 1.00 94.94 185 TYR A CA 1
ATOM 1545 C C . TYR A 1 185 ? -4.716 -15.258 1.526 1.00 94.94 185 TYR A C 1
ATOM 1547 O O . TYR A 1 185 ? -3.573 -15.685 1.703 1.00 94.94 185 TYR A O 1
ATOM 1555 N N . PRO A 1 186 ? -5.567 -15.069 2.555 1.00 94.81 186 PRO A N 1
ATOM 1556 C CA . PRO A 1 186 ? -5.226 -15.330 3.957 1.00 94.81 186 PRO A CA 1
ATOM 1557 C C . PRO A 1 186 ? -4.593 -16.699 4.224 1.00 94.81 186 PRO A C 1
ATOM 1559 O O . PRO A 1 186 ? -3.620 -16.805 4.970 1.00 94.81 186 PRO A O 1
ATOM 1562 N N . SER A 1 187 ? -5.085 -17.744 3.555 1.00 93.94 187 SER A N 1
ATOM 1563 C CA . SER A 1 187 ? -4.578 -19.117 3.679 1.00 93.94 187 SER A CA 1
ATOM 1564 C C . SER A 1 187 ? -3.142 -19.314 3.178 1.00 93.94 187 SER A C 1
ATOM 1566 O O . SER A 1 187 ? -2.544 -20.352 3.446 1.00 93.94 187 SER A O 1
ATOM 1568 N N . GLN A 1 188 ? -2.572 -18.348 2.451 1.00 91.88 188 GLN A N 1
ATOM 1569 C CA . GLN A 1 188 ? -1.184 -18.409 1.981 1.00 91.88 188 GLN A CA 1
ATOM 1570 C C . GLN A 1 188 ? -0.176 -17.985 3.050 1.00 91.88 188 GLN A C 1
ATOM 1572 O O . GLN A 1 188 ? 0.991 -18.366 2.964 1.00 91.88 188 GLN A O 1
ATOM 1577 N N . PHE A 1 189 ? -0.595 -17.189 4.038 1.00 91.62 189 PHE A N 1
ATOM 1578 C CA . PHE A 1 189 ? 0.319 -16.626 5.033 1.00 91.62 189 PHE A CA 1
ATOM 1579 C C . PHE A 1 189 ? -0.079 -16.902 6.484 1.00 91.62 189 PHE A C 1
ATOM 1581 O O . PHE A 1 189 ? 0.788 -16.775 7.347 1.00 91.62 189 PHE A O 1
ATOM 1588 N N . LEU A 1 190 ? -1.318 -17.315 6.761 1.00 93.00 190 LEU A N 1
ATOM 1589 C CA . LEU A 1 190 ? -1.788 -17.710 8.093 1.00 93.00 190 LEU A CA 1
ATOM 1590 C C . LEU A 1 190 ? -1.892 -19.235 8.227 1.00 93.00 190 LEU A C 1
ATOM 1592 O O . LEU A 1 190 ? -2.209 -19.930 7.266 1.00 93.00 190 LEU A O 1
ATOM 1596 N N . ILE A 1 191 ? -1.646 -19.745 9.437 1.00 92.25 191 ILE A N 1
ATOM 1597 C CA . ILE A 1 191 ? -1.676 -21.187 9.750 1.00 92.25 191 ILE A CA 1
ATOM 1598 C C . ILE A 1 191 ? -3.029 -21.623 10.325 1.00 92.25 191 ILE A C 1
ATOM 1600 O O . ILE A 1 191 ? -3.517 -22.711 10.024 1.00 92.25 191 ILE A O 1
ATOM 1604 N N . TYR A 1 192 ? -3.631 -20.806 11.191 1.00 92.69 192 TYR A N 1
ATOM 1605 C CA . TYR A 1 192 ? -4.810 -21.209 11.956 1.00 92.69 192 TYR A CA 1
ATOM 1606 C C . TYR A 1 192 ? -6.109 -20.849 11.234 1.00 92.69 192 TYR A C 1
ATOM 1608 O O . TYR A 1 192 ? -6.336 -19.684 10.922 1.00 92.69 192 TYR A O 1
ATOM 1616 N N . ASN A 1 193 ? -7.007 -21.827 11.063 1.00 93.38 193 ASN A N 1
ATOM 1617 C CA . ASN A 1 193 ? -8.295 -21.638 10.376 1.00 93.38 193 ASN A CA 1
ATOM 1618 C C . ASN A 1 193 ? -9.128 -20.487 10.955 1.00 93.38 193 ASN A C 1
ATOM 1620 O O . ASN A 1 193 ? -9.691 -19.715 10.198 1.00 93.38 193 ASN A O 1
ATOM 1624 N N . ILE A 1 194 ? -9.139 -20.311 12.281 1.00 91.94 194 ILE A N 1
ATOM 1625 C CA . ILE A 1 194 ? -9.875 -19.212 12.931 1.00 91.94 194 ILE A CA 1
ATOM 1626 C C . ILE A 1 194 ? -9.360 -17.841 12.460 1.00 91.94 194 ILE A C 1
ATOM 1628 O O . ILE A 1 194 ? -10.148 -16.927 12.228 1.00 91.94 194 ILE A O 1
ATOM 1632 N N . GLU A 1 195 ? -8.041 -17.696 12.297 1.00 93.38 195 GLU A N 1
ATOM 1633 C CA . GLU A 1 195 ? -7.433 -16.463 11.790 1.00 93.38 195 GLU A CA 1
ATOM 1634 C C . GLU A 1 195 ? -7.706 -16.283 10.295 1.00 93.38 195 GLU A C 1
ATOM 1636 O O . GLU A 1 195 ? -8.049 -15.182 9.866 1.00 93.38 195 GLU A O 1
ATOM 1641 N N . ILE A 1 196 ? -7.593 -17.367 9.516 1.00 94.94 196 ILE A N 1
ATOM 1642 C CA . ILE A 1 196 ? -7.882 -17.387 8.076 1.00 94.94 196 ILE A CA 1
ATOM 1643 C C . ILE A 1 196 ? -9.326 -16.945 7.823 1.00 94.94 196 ILE A C 1
ATOM 1645 O O . ILE A 1 196 ? -9.544 -16.034 7.029 1.00 94.94 196 ILE A O 1
ATOM 1649 N N . ASP A 1 197 ? -10.292 -17.545 8.518 1.00 94.50 197 ASP A N 1
ATOM 1650 C CA . ASP A 1 197 ? -11.720 -17.275 8.351 1.00 94.50 197 ASP A CA 1
ATOM 1651 C C . ASP A 1 197 ? -12.039 -15.809 8.656 1.00 94.50 197 ASP A C 1
ATOM 1653 O O . ASP A 1 197 ? -12.711 -15.135 7.874 1.00 94.50 197 ASP A O 1
ATOM 1657 N N . PHE A 1 198 ? -11.510 -15.273 9.759 1.00 93.31 198 PHE A N 1
ATOM 1658 C CA . PHE A 1 198 ? -11.737 -13.876 10.125 1.00 93.31 198 PHE A CA 1
ATOM 1659 C C . PHE A 1 198 ? -11.059 -12.898 9.151 1.00 93.31 198 PHE A C 1
ATOM 1661 O O . PHE A 1 198 ? -11.674 -11.926 8.706 1.00 93.31 198 PHE A O 1
ATOM 1668 N N . MET A 1 199 ? -9.813 -13.172 8.757 1.00 94.75 199 MET A N 1
ATOM 1669 C CA . MET A 1 199 ? -9.100 -12.364 7.767 1.00 94.75 199 MET A CA 1
ATOM 1670 C C . MET A 1 199 ? -9.799 -12.400 6.400 1.00 94.75 199 MET A C 1
ATOM 1672 O O . MET A 1 199 ? -9.855 -11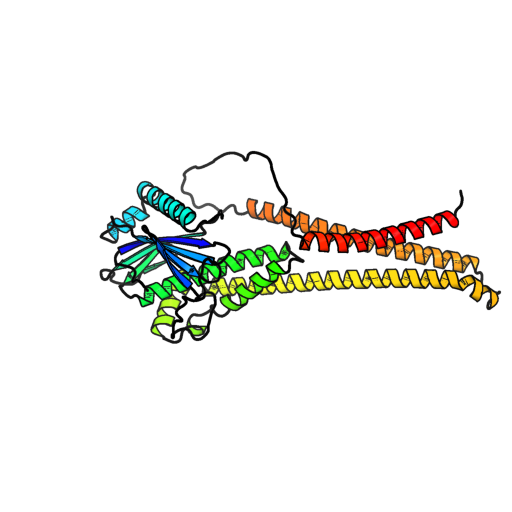.385 5.711 1.00 94.75 199 MET A O 1
ATOM 1676 N N . GLN A 1 200 ? -10.411 -13.526 6.024 1.00 95.88 200 GLN A N 1
ATOM 1677 C CA . GLN A 1 200 ? -11.198 -13.649 4.796 1.00 95.88 200 GLN A CA 1
ATOM 1678 C C . GLN A 1 200 ? -12.439 -12.744 4.812 1.00 95.88 200 GLN A C 1
ATOM 1680 O O . GLN A 1 200 ? -12.794 -12.179 3.773 1.00 95.88 200 GLN A O 1
ATOM 1685 N N . VAL A 1 201 ? -13.078 -12.554 5.973 1.00 93.94 201 VAL A N 1
ATOM 1686 C CA . VAL A 1 201 ? -14.184 -11.594 6.126 1.00 93.94 201 VAL A CA 1
ATOM 1687 C C . VAL A 1 201 ? -13.694 -10.166 5.876 1.00 93.94 201 VAL A C 1
ATOM 1689 O O . VAL A 1 201 ? -14.324 -9.441 5.106 1.00 93.94 201 VAL A O 1
ATOM 1692 N N . LEU A 1 202 ? -12.547 -9.779 6.449 1.00 94.38 202 LEU A N 1
ATOM 1693 C CA . LEU A 1 202 ? -11.924 -8.469 6.201 1.00 94.38 202 LEU A CA 1
ATOM 1694 C C . LEU A 1 202 ? -11.578 -8.279 4.716 1.00 94.38 202 LEU A C 1
ATOM 1696 O O . LEU A 1 202 ? -11.906 -7.249 4.128 1.00 94.38 202 LEU A O 1
ATOM 1700 N N . TYR A 1 203 ? -10.977 -9.293 4.087 1.00 95.44 203 TYR A N 1
ATOM 1701 C CA . TYR A 1 203 ? -10.616 -9.263 2.666 1.00 95.44 203 TYR A CA 1
ATOM 1702 C C . TYR A 1 203 ? -11.840 -9.088 1.781 1.00 95.44 203 TYR A C 1
ATOM 1704 O O . TYR A 1 203 ? -11.816 -8.260 0.876 1.00 95.44 203 TYR A O 1
ATOM 1712 N N . SER A 1 204 ? -12.916 -9.817 2.072 1.00 93.94 204 SER A N 1
ATOM 1713 C CA . SER A 1 204 ? -14.159 -9.747 1.306 1.00 93.94 204 SER A CA 1
ATOM 1714 C C . SER A 1 204 ? -14.845 -8.389 1.473 1.00 93.94 204 SER A C 1
ATOM 1716 O O . SER A 1 204 ? -15.308 -7.810 0.494 1.00 93.94 204 SER A O 1
ATOM 1718 N N . ALA A 1 205 ? -14.877 -7.847 2.696 1.00 91.62 205 ALA A N 1
ATOM 1719 C CA . ALA A 1 205 ? -15.494 -6.551 2.982 1.00 91.62 205 ALA A CA 1
ATOM 1720 C C . ALA A 1 205 ? -14.777 -5.378 2.292 1.00 91.62 205 ALA A C 1
ATOM 1722 O O . ALA A 1 205 ? -15.408 -4.372 1.964 1.00 91.62 205 ALA A O 1
ATOM 1723 N N . TRP A 1 206 ? -13.467 -5.500 2.081 1.00 93.06 206 TRP A N 1
ATOM 1724 C CA . TRP A 1 206 ? -12.623 -4.461 1.483 1.00 93.06 206 TRP A CA 1
ATOM 1725 C C . TRP A 1 206 ? -12.163 -4.783 0.054 1.00 93.06 206 TRP A C 1
ATOM 1727 O O . TRP A 1 206 ? -11.440 -3.991 -0.549 1.00 93.06 206 TRP A O 1
ATOM 1737 N N . GLY A 1 207 ? -12.569 -5.931 -0.494 1.00 94.00 207 GLY A N 1
ATOM 1738 C CA . GLY A 1 207 ? -12.184 -6.407 -1.824 1.00 94.00 207 GLY A CA 1
ATOM 1739 C C . GLY A 1 207 ? -10.674 -6.591 -2.015 1.00 94.00 207 GLY A C 1
ATOM 1740 O O . GLY A 1 207 ? -10.179 -6.383 -3.125 1.00 94.00 207 GLY A O 1
ATOM 1741 N N . LEU A 1 208 ? -9.924 -6.923 -0.957 1.00 95.06 208 LEU A N 1
ATOM 1742 C CA . LEU A 1 208 ? -8.454 -6.938 -0.987 1.00 95.06 208 LEU A CA 1
ATOM 1743 C C . LEU A 1 208 ? -7.883 -7.968 -1.963 1.00 95.06 208 LEU A C 1
ATOM 1745 O O . LEU A 1 208 ? -6.927 -7.672 -2.673 1.00 95.06 208 LEU A O 1
ATOM 1749 N N . ASP A 1 209 ? -8.485 -9.148 -2.042 1.00 95.06 209 ASP A N 1
ATOM 1750 C CA . ASP A 1 209 ? -8.102 -10.211 -2.971 1.00 95.06 209 ASP A CA 1
ATOM 1751 C C . ASP A 1 209 ? -8.176 -9.735 -4.433 1.00 95.06 209 ASP A C 1
ATOM 1753 O O . ASP A 1 209 ? -7.212 -9.857 -5.198 1.00 95.06 209 ASP A O 1
ATOM 1757 N N . SER A 1 210 ? -9.300 -9.113 -4.799 1.00 95.50 210 SER A N 1
ATOM 1758 C CA . SER A 1 210 ? -9.537 -8.561 -6.131 1.00 95.50 210 SER A CA 1
ATOM 1759 C C . SER A 1 210 ? -8.629 -7.363 -6.423 1.00 95.50 210 SER A C 1
ATOM 1761 O O . SER A 1 210 ? -8.132 -7.207 -7.543 1.00 95.50 210 SER A O 1
ATOM 1763 N N . TYR A 1 211 ? -8.345 -6.548 -5.405 1.00 95.62 211 TYR A N 1
ATOM 1764 C CA . TYR A 1 211 ? -7.475 -5.389 -5.529 1.00 95.62 211 TYR A CA 1
ATOM 1765 C C . TYR A 1 211 ? -6.017 -5.809 -5.763 1.00 95.62 211 TYR A C 1
ATOM 1767 O O . TYR A 1 211 ? -5.381 -5.320 -6.699 1.00 95.62 211 TYR A O 1
ATOM 1775 N N . ILE A 1 212 ? -5.512 -6.782 -4.999 1.00 96.81 212 ILE A N 1
ATOM 1776 C CA . ILE A 1 212 ? -4.172 -7.354 -5.187 1.00 96.81 212 ILE A CA 1
ATOM 1777 C C . ILE A 1 212 ? -4.053 -8.001 -6.573 1.00 96.81 212 ILE A C 1
ATOM 1779 O O . ILE A 1 212 ? -3.059 -7.777 -7.266 1.00 96.81 212 ILE A O 1
ATOM 1783 N N . ALA A 1 213 ? -5.066 -8.754 -7.014 1.00 94.81 213 ALA A N 1
ATOM 1784 C CA . ALA A 1 213 ? -5.078 -9.368 -8.343 1.00 94.81 213 ALA A CA 1
ATOM 1785 C C . ALA A 1 213 ? -5.015 -8.320 -9.471 1.00 94.81 213 ALA A C 1
ATOM 1787 O O . ALA A 1 213 ? -4.225 -8.454 -10.409 1.00 94.81 213 ALA A O 1
ATOM 1788 N N . SER A 1 214 ? -5.797 -7.244 -9.352 1.00 94.69 214 SER A N 1
ATOM 1789 C CA . SER A 1 214 ? -5.772 -6.114 -10.288 1.00 94.69 214 SER A CA 1
ATOM 1790 C C . SER A 1 214 ? -4.399 -5.435 -10.330 1.00 94.69 214 SER A C 1
ATOM 1792 O O . SER A 1 214 ? -3.861 -5.178 -11.411 1.00 94.69 214 SER A O 1
ATOM 1794 N N . LEU A 1 215 ? -3.778 -5.204 -9.168 1.00 93.62 215 LEU A N 1
ATOM 1795 C CA . LEU A 1 215 ? -2.432 -4.632 -9.087 1.00 93.62 215 LEU A CA 1
ATOM 1796 C C . LEU A 1 215 ? -1.371 -5.544 -9.698 1.00 93.62 215 LEU A C 1
ATOM 1798 O O . LEU A 1 215 ? -0.481 -5.036 -10.378 1.00 93.62 215 LEU A O 1
ATOM 1802 N N . ARG A 1 216 ? -1.479 -6.867 -9.526 1.00 93.62 216 ARG A N 1
ATOM 1803 C CA . ARG A 1 216 ? -0.584 -7.828 -10.185 1.00 93.62 216 ARG A CA 1
ATOM 1804 C C . ARG A 1 216 ? -0.673 -7.723 -11.704 1.00 93.62 216 ARG A C 1
ATOM 1806 O O . ARG A 1 216 ? 0.353 -7.559 -12.354 1.00 93.62 216 ARG A O 1
ATOM 1813 N N . SER A 1 217 ? -1.886 -7.714 -12.257 1.00 89.88 217 SER A N 1
ATOM 1814 C CA . SER A 1 217 ? -2.082 -7.572 -13.704 1.00 89.88 217 SER A CA 1
ATOM 1815 C C . SER A 1 217 ? -1.533 -6.242 -14.236 1.00 89.88 217 SER A C 1
ATOM 1817 O O . SER A 1 217 ? -0.822 -6.215 -15.240 1.00 89.88 217 SER A O 1
ATOM 1819 N N . ARG A 1 218 ? -1.794 -5.129 -13.535 1.00 84.25 218 ARG A N 1
ATOM 1820 C CA . ARG A 1 218 ? -1.250 -3.808 -13.896 1.00 84.25 218 ARG A CA 1
ATOM 1821 C C . ARG A 1 218 ? 0.275 -3.779 -13.824 1.00 84.25 218 ARG A C 1
ATOM 1823 O O . ARG A 1 218 ? 0.904 -3.218 -14.713 1.00 84.25 218 ARG A O 1
ATOM 1830 N N . PHE A 1 219 ? 0.865 -4.387 -12.797 1.00 87.88 219 PHE A N 1
ATOM 1831 C CA . PHE A 1 219 ? 2.314 -4.506 -12.660 1.00 87.88 219 PHE A CA 1
ATOM 1832 C C . PHE A 1 219 ? 2.920 -5.289 -13.829 1.00 87.88 219 PHE A C 1
ATOM 1834 O O . PHE A 1 219 ? 3.835 -4.788 -14.475 1.00 87.88 219 PHE A O 1
ATOM 1841 N N . GLU A 1 220 ? 2.374 -6.459 -14.165 1.00 84.94 220 GLU A N 1
ATOM 1842 C CA . GLU A 1 220 ? 2.833 -7.275 -15.298 1.00 84.94 220 GLU A CA 1
ATOM 1843 C C . GLU A 1 220 ? 2.744 -6.512 -16.629 1.00 84.94 220 GLU A C 1
ATOM 1845 O O . GLU A 1 220 ? 3.685 -6.535 -17.426 1.00 84.94 220 GLU A O 1
ATOM 1850 N N . GLN A 1 221 ? 1.653 -5.770 -16.853 1.00 80.62 221 GLN A N 1
ATOM 1851 C CA . GLN A 1 221 ? 1.498 -4.901 -18.024 1.00 80.62 221 GLN A CA 1
ATOM 1852 C C . GLN A 1 221 ? 2.527 -3.766 -18.044 1.00 80.62 221 GLN A C 1
ATOM 1854 O O . GLN A 1 221 ? 3.117 -3.482 -19.091 1.00 80.62 221 GLN A O 1
ATOM 1859 N N . SER A 1 222 ? 2.758 -3.111 -16.903 1.00 78.81 222 SER A N 1
ATOM 1860 C CA . SER A 1 222 ? 3.736 -2.030 -16.782 1.00 78.81 222 SER A CA 1
ATOM 1861 C C . SER A 1 222 ? 5.163 -2.520 -17.007 1.00 78.81 222 SER A C 1
ATOM 1863 O O . SER A 1 222 ? 5.904 -1.865 -17.735 1.00 78.81 222 SER A O 1
ATOM 1865 N N . ILE A 1 223 ? 5.536 -3.675 -16.451 1.00 77.69 223 ILE A N 1
ATOM 1866 C CA . ILE A 1 223 ? 6.849 -4.290 -16.676 1.00 77.69 223 ILE A CA 1
ATOM 1867 C C . ILE A 1 223 ? 7.002 -4.710 -18.136 1.00 77.69 223 ILE A C 1
ATOM 1869 O O . ILE A 1 223 ? 7.998 -4.356 -18.753 1.00 77.69 223 ILE A O 1
ATOM 1873 N N . SER A 1 224 ? 6.000 -5.361 -18.733 1.00 75.56 224 SER A N 1
ATOM 1874 C CA . SER A 1 224 ? 6.054 -5.757 -20.150 1.00 75.56 224 SER A CA 1
ATOM 1875 C C . SER A 1 224 ? 6.224 -4.548 -21.076 1.00 75.56 224 SER A C 1
ATOM 1877 O O . SER A 1 224 ? 7.033 -4.569 -22.002 1.00 75.56 224 SER A O 1
ATOM 1879 N N . SER A 1 225 ? 5.498 -3.462 -20.797 1.00 71.19 225 SER A N 1
ATOM 1880 C CA . SER A 1 225 ? 5.609 -2.204 -21.546 1.00 71.19 225 SER A CA 1
ATOM 1881 C C . SER A 1 225 ? 6.981 -1.550 -21.363 1.00 71.19 225 SER A C 1
ATOM 1883 O O . SER A 1 225 ? 7.540 -1.001 -22.311 1.00 71.19 225 SER A O 1
ATOM 1885 N N . TYR A 1 226 ? 7.530 -1.618 -20.149 1.00 71.50 226 TYR A N 1
ATOM 1886 C CA . TYR A 1 226 ? 8.860 -1.115 -19.830 1.00 71.50 226 TYR A CA 1
ATOM 1887 C C . TYR A 1 226 ? 9.954 -1.905 -20.556 1.00 71.50 226 TYR A C 1
ATOM 1889 O O . TYR A 1 226 ? 10.815 -1.291 -21.180 1.00 71.50 226 TYR A O 1
ATOM 1897 N N . THR A 1 227 ? 9.895 -3.240 -20.537 1.00 71.31 227 THR A N 1
ATOM 1898 C CA . THR A 1 227 ? 10.824 -4.114 -21.267 1.00 71.31 227 THR A CA 1
ATOM 1899 C C . THR A 1 227 ? 10.770 -3.838 -22.766 1.00 71.31 227 THR A C 1
ATOM 1901 O O . THR A 1 227 ? 11.803 -3.565 -23.361 1.00 71.31 227 THR A O 1
ATOM 1904 N N . PHE A 1 228 ? 9.573 -3.775 -23.361 1.00 70.94 228 PHE A N 1
ATOM 1905 C CA . PHE A 1 228 ? 9.421 -3.445 -24.782 1.00 70.94 228 PHE A CA 1
ATOM 1906 C C . PHE A 1 228 ? 10.048 -2.089 -25.145 1.00 70.94 228 PHE A C 1
ATOM 1908 O O . PHE A 1 228 ? 10.694 -1.947 -26.183 1.00 70.94 228 PHE A O 1
ATOM 1915 N N . TYR A 1 229 ? 9.868 -1.078 -24.290 1.00 68.56 229 TYR A N 1
ATOM 1916 C CA . TYR A 1 229 ? 10.473 0.234 -24.499 1.00 68.56 229 TYR A CA 1
ATOM 1917 C C . TYR A 1 229 ? 12.003 0.188 -24.397 1.00 68.56 229 TYR A C 1
ATOM 1919 O O . TYR A 1 229 ? 12.683 0.800 -25.220 1.00 68.56 229 TYR A O 1
ATOM 1927 N N . TRP A 1 230 ? 12.554 -0.548 -23.430 1.00 67.81 230 TRP A N 1
ATOM 1928 C CA . TRP A 1 230 ? 14.002 -0.732 -23.307 1.00 67.81 230 TRP A CA 1
ATOM 1929 C C . TRP A 1 230 ? 14.606 -1.468 -24.492 1.00 67.81 230 TRP A C 1
ATOM 1931 O O . TRP A 1 230 ? 15.594 -0.986 -25.037 1.00 67.81 230 TRP A O 1
ATOM 1941 N N . ASP A 1 231 ? 13.979 -2.551 -24.942 1.00 71.00 231 ASP A N 1
ATOM 1942 C CA . ASP A 1 231 ? 14.421 -3.294 -26.123 1.00 71.00 231 ASP A CA 1
ATOM 1943 C C . ASP A 1 231 ? 14.415 -2.392 -27.365 1.00 71.00 231 ASP A C 1
ATOM 1945 O O . ASP A 1 231 ? 15.336 -2.423 -28.183 1.00 71.00 231 ASP A O 1
ATOM 1949 N N . TYR A 1 232 ? 13.400 -1.529 -27.496 1.00 74.06 232 TYR A N 1
ATOM 1950 C CA . TYR A 1 232 ? 13.353 -0.521 -28.552 1.00 74.06 232 TYR A CA 1
ATOM 1951 C C . TYR A 1 232 ? 14.514 0.482 -28.446 1.00 74.06 232 TYR A C 1
ATOM 1953 O O . TYR A 1 232 ? 15.161 0.770 -29.456 1.00 74.06 232 TYR A O 1
ATOM 1961 N N . LEU A 1 233 ? 14.813 0.994 -27.246 1.00 67.12 233 LEU A N 1
ATOM 1962 C CA . LEU A 1 233 ? 15.936 1.912 -27.035 1.00 67.12 233 LEU A CA 1
ATOM 1963 C C . LEU A 1 233 ? 17.291 1.251 -27.316 1.00 67.12 233 LEU A C 1
ATOM 1965 O O . LEU A 1 233 ? 18.157 1.864 -27.941 1.00 67.12 233 LEU A O 1
ATOM 1969 N N . GLU A 1 234 ? 17.484 0.009 -26.877 1.00 71.19 234 GLU A N 1
ATOM 1970 C CA . GLU A 1 234 ? 18.718 -0.742 -27.092 1.00 71.19 234 GLU A CA 1
ATOM 1971 C C . GLU A 1 234 ? 18.920 -1.067 -28.573 1.00 71.19 234 GLU A C 1
ATOM 1973 O O . GLU A 1 234 ? 20.012 -0.859 -29.109 1.00 71.19 234 GLU A O 1
ATOM 1978 N N . LYS A 1 235 ? 17.850 -1.456 -29.275 1.00 76.62 235 LYS A N 1
ATOM 1979 C CA . LYS A 1 235 ? 17.873 -1.630 -30.727 1.00 76.62 235 LYS A CA 1
ATOM 1980 C C . LYS A 1 235 ? 18.221 -0.328 -31.445 1.00 76.62 235 LYS A C 1
ATOM 1982 O O . LYS A 1 235 ? 19.109 -0.325 -32.290 1.00 76.62 235 LYS A O 1
ATOM 1987 N N . GLN A 1 236 ? 17.598 0.790 -31.069 1.00 71.69 236 GLN A N 1
ATOM 1988 C CA . GLN A 1 236 ? 17.903 2.094 -31.662 1.00 71.69 236 GLN A CA 1
ATOM 1989 C C . GLN A 1 236 ? 19.372 2.492 -31.440 1.00 71.69 236 GLN A C 1
ATOM 1991 O O . GLN A 1 236 ? 20.021 3.012 -32.351 1.00 71.69 236 GLN A O 1
ATOM 1996 N N . LYS A 1 237 ? 19.917 2.227 -30.247 1.00 69.75 237 LYS A N 1
ATOM 1997 C CA . LYS A 1 237 ? 21.334 2.448 -29.933 1.00 69.75 237 LYS A CA 1
ATOM 1998 C C . LYS A 1 237 ? 22.244 1.565 -30.791 1.00 69.75 237 LYS A C 1
ATOM 2000 O O . LYS A 1 237 ? 23.226 2.068 -31.333 1.00 69.75 237 LYS A O 1
ATOM 2005 N N . SER A 1 238 ? 21.917 0.280 -30.927 1.00 75.94 238 SER A N 1
ATOM 2006 C CA . SER A 1 238 ? 22.666 -0.668 -31.760 1.00 75.94 238 SER A CA 1
ATOM 2007 C C . SER A 1 238 ? 22.669 -0.245 -33.229 1.00 75.94 238 SER A C 1
ATOM 2009 O O . SER A 1 238 ? 23.738 -0.150 -33.829 1.00 75.94 238 SER A O 1
ATOM 2011 N N . ASP A 1 239 ? 21.504 0.111 -33.778 1.00 76.31 239 ASP A N 1
ATOM 2012 C CA . ASP A 1 239 ? 21.372 0.593 -35.153 1.00 76.31 239 ASP A CA 1
ATOM 2013 C C . ASP A 1 239 ? 22.230 1.848 -35.358 1.00 76.31 239 ASP A C 1
ATOM 2015 O O . ASP A 1 239 ? 23.065 1.873 -36.261 1.00 76.31 239 ASP A O 1
ATOM 2019 N N . THR A 1 240 ? 22.110 2.840 -34.462 1.00 72.25 240 THR A N 1
ATOM 2020 C CA . THR A 1 240 ? 22.909 4.084 -34.475 1.00 72.25 240 THR A CA 1
ATOM 2021 C C . THR A 1 240 ? 24.412 3.791 -34.489 1.00 72.25 240 THR A C 1
ATOM 2023 O O . THR A 1 240 ? 25.142 4.353 -35.305 1.00 72.25 240 THR A O 1
ATOM 2026 N N . MET A 1 241 ? 24.876 2.879 -33.629 1.00 73.06 241 MET A N 1
ATOM 2027 C CA . MET A 1 241 ? 26.281 2.470 -33.579 1.00 73.06 241 MET A CA 1
ATOM 2028 C C . MET A 1 241 ? 26.724 1.784 -34.878 1.00 73.06 241 MET A C 1
ATOM 2030 O O . MET A 1 241 ? 27.795 2.090 -35.395 1.00 73.06 241 MET A O 1
ATOM 2034 N N . ASN A 1 242 ? 25.896 0.907 -35.448 1.00 74.38 242 ASN A N 1
ATOM 2035 C CA . ASN A 1 242 ? 26.204 0.226 -36.707 1.00 74.38 242 ASN A CA 1
ATOM 2036 C C . ASN A 1 242 ? 26.327 1.211 -37.879 1.00 74.38 242 ASN A C 1
ATOM 2038 O O . ASN A 1 242 ? 27.224 1.061 -38.706 1.00 74.38 242 ASN A O 1
ATOM 2042 N N . ILE A 1 243 ? 25.479 2.243 -37.939 1.00 72.81 243 ILE A N 1
ATOM 2043 C CA . ILE A 1 243 ? 25.570 3.290 -38.972 1.00 72.81 243 ILE A CA 1
ATOM 2044 C C . ILE A 1 243 ? 26.845 4.114 -38.794 1.00 72.81 243 ILE A C 1
ATOM 2046 O O . ILE A 1 243 ? 27.511 4.420 -39.781 1.00 72.81 243 ILE A O 1
ATOM 2050 N N . LEU A 1 244 ? 27.216 4.445 -37.553 1.00 71.25 244 LEU A N 1
ATOM 2051 C CA . LEU A 1 244 ? 28.467 5.151 -37.267 1.00 71.25 244 LEU A CA 1
ATOM 2052 C C . LEU A 1 244 ? 29.689 4.310 -37.651 1.00 71.25 244 LEU A C 1
ATOM 2054 O O . LEU A 1 244 ? 30.594 4.821 -38.304 1.00 71.25 244 LEU A O 1
ATOM 2058 N N . LEU A 1 245 ? 29.698 3.015 -37.326 1.00 72.44 245 LEU A N 1
ATOM 2059 C CA . LEU A 1 245 ? 30.755 2.092 -37.747 1.00 72.44 245 LEU A CA 1
ATOM 2060 C C . LEU A 1 245 ? 30.830 1.968 -39.272 1.00 72.44 245 LEU A C 1
ATOM 2062 O O . LEU A 1 245 ? 31.927 1.969 -39.824 1.00 72.44 245 LEU A O 1
ATOM 2066 N N . ALA A 1 246 ? 29.688 1.918 -39.964 1.00 71.19 246 ALA A N 1
ATOM 2067 C CA . ALA A 1 246 ? 29.647 1.922 -41.423 1.00 71.19 246 ALA A CA 1
ATOM 2068 C C . ALA A 1 246 ? 30.205 3.232 -42.003 1.00 71.19 246 ALA A C 1
ATOM 2070 O O . ALA A 1 246 ? 30.994 3.191 -42.944 1.00 71.19 246 ALA A O 1
ATOM 2071 N N . ALA A 1 247 ? 29.863 4.385 -41.420 1.00 72.00 247 ALA A N 1
ATOM 2072 C CA . ALA A 1 247 ? 30.415 5.678 -41.821 1.00 72.00 247 ALA A CA 1
ATOM 2073 C C . ALA A 1 247 ? 31.939 5.728 -41.629 1.00 72.00 247 ALA A C 1
ATOM 2075 O O . ALA A 1 247 ? 32.652 6.142 -42.540 1.00 72.00 247 ALA A O 1
ATOM 2076 N N . ILE A 1 248 ? 32.444 5.246 -40.487 1.00 73.81 248 ILE A N 1
ATOM 2077 C CA . ILE A 1 248 ? 33.884 5.143 -40.214 1.00 73.81 248 ILE A CA 1
ATOM 2078 C C . ILE A 1 248 ? 34.554 4.209 -41.225 1.00 73.81 248 ILE A C 1
ATOM 2080 O O . ILE A 1 248 ? 35.569 4.579 -41.800 1.00 73.81 248 ILE A O 1
ATOM 2084 N N . ALA A 1 249 ? 33.976 3.039 -41.504 1.00 74.19 249 ALA A N 1
ATOM 2085 C CA . ALA A 1 249 ? 34.525 2.097 -42.476 1.00 74.19 249 ALA A CA 1
ATOM 2086 C C . ALA A 1 249 ? 34.600 2.696 -43.892 1.00 74.19 249 ALA A C 1
ATOM 2088 O O . ALA A 1 249 ? 35.603 2.510 -44.580 1.00 74.19 249 ALA A O 1
ATOM 2089 N N . ILE A 1 250 ? 33.579 3.451 -44.316 1.00 74.38 250 ILE A N 1
ATOM 2090 C CA . ILE A 1 250 ? 33.572 4.163 -45.605 1.00 74.38 250 ILE A CA 1
ATOM 2091 C C . ILE A 1 250 ? 34.652 5.254 -45.627 1.00 74.38 250 ILE A C 1
ATOM 2093 O O . ILE A 1 250 ? 35.362 5.385 -46.623 1.00 74.38 250 ILE A O 1
ATOM 2097 N N . LEU A 1 251 ? 34.817 6.005 -44.533 1.00 71.81 251 LEU A N 1
ATOM 2098 C CA . LEU A 1 251 ? 35.865 7.023 -44.407 1.00 71.81 251 LEU A CA 1
ATOM 2099 C C . LEU A 1 251 ? 37.271 6.407 -44.426 1.00 71.81 251 LEU A C 1
ATOM 2101 O O . LEU A 1 251 ? 38.143 6.905 -45.130 1.00 71.81 251 LEU A O 1
ATOM 2105 N N . SER A 1 252 ? 37.491 5.287 -43.737 1.00 72.38 252 SER A N 1
ATOM 2106 C CA . SER A 1 252 ? 38.763 4.556 -43.787 1.00 72.38 252 SER A CA 1
ATOM 2107 C C . SER A 1 252 ? 39.049 3.982 -45.179 1.00 72.38 252 SER A C 1
ATOM 2109 O O . SER A 1 252 ? 40.196 3.980 -45.620 1.00 72.38 252 SER A O 1
ATOM 2111 N N . LEU A 1 253 ? 38.018 3.531 -45.906 1.00 70.12 253 LEU A N 1
ATOM 2112 C CA . LEU A 1 253 ? 38.160 3.098 -47.300 1.00 70.12 253 LEU A CA 1
ATOM 2113 C C . LEU A 1 253 ? 38.562 4.269 -48.212 1.00 70.12 253 LEU A C 1
ATOM 2115 O O . LEU A 1 253 ? 39.398 4.102 -49.097 1.00 70.12 253 LEU A O 1
ATOM 2119 N N . TYR A 1 254 ? 37.999 5.456 -47.970 1.00 68.56 254 TYR A N 1
ATOM 2120 C CA . TYR A 1 254 ? 38.376 6.692 -48.654 1.00 68.56 254 TYR A CA 1
ATOM 2121 C C . TYR A 1 254 ? 39.828 7.109 -48.352 1.00 68.56 254 TYR A C 1
ATOM 2123 O O . TYR A 1 254 ? 40.562 7.485 -49.262 1.00 68.56 254 TYR A O 1
ATOM 2131 N N . GLU A 1 255 ? 40.300 6.979 -47.111 1.00 71.50 255 GLU A N 1
ATOM 2132 C CA . GLU A 1 255 ? 41.707 7.250 -46.772 1.00 71.50 255 GLU A CA 1
ATOM 2133 C C . GLU A 1 255 ? 42.683 6.250 -47.413 1.00 71.50 255 GLU A C 1
ATOM 2135 O O . GLU A 1 255 ? 43.809 6.613 -47.751 1.00 71.50 255 GLU A O 1
ATOM 2140 N N . ALA A 1 256 ? 42.255 5.002 -47.629 1.00 72.56 256 ALA A N 1
ATOM 2141 C CA . ALA A 1 256 ? 43.043 3.968 -48.304 1.00 72.56 256 ALA A CA 1
ATOM 2142 C C . ALA A 1 256 ? 43.000 4.062 -49.844 1.00 72.56 256 ALA A C 1
ATOM 2144 O O . ALA A 1 256 ? 43.780 3.395 -50.535 1.00 72.56 256 ALA A O 1
ATOM 2145 N N . LEU A 1 257 ? 42.120 4.898 -50.403 1.00 68.94 257 LEU A N 1
ATOM 2146 C CA . LEU A 1 257 ? 41.925 5.042 -51.846 1.00 68.94 257 LEU A CA 1
ATOM 2147 C C . LEU A 1 257 ? 43.195 5.438 -52.635 1.00 68.94 257 LEU A C 1
ATOM 2149 O O . LEU A 1 257 ? 43.401 4.872 -53.709 1.00 68.94 257 LEU A O 1
ATOM 2153 N N . PRO A 1 258 ? 44.086 6.322 -52.130 1.00 66.38 258 PRO A N 1
ATOM 2154 C CA . PRO A 1 258 ? 45.357 6.668 -52.780 1.00 66.38 258 PRO A CA 1
ATOM 2155 C C . PRO A 1 258 ? 46.352 5.503 -52.889 1.00 66.38 258 PRO A C 1
ATOM 2157 O O . PRO A 1 258 ? 47.279 5.549 -53.694 1.00 66.38 258 PRO A O 1
ATOM 2160 N N . VAL A 1 259 ? 46.194 4.466 -52.063 1.00 66.94 259 VAL A N 1
ATOM 2161 C CA . VAL A 1 259 ? 46.992 3.238 -52.156 1.00 66.94 259 VAL A CA 1
ATOM 2162 C C . VAL A 1 259 ? 46.373 2.306 -53.200 1.00 66.94 259 VAL A C 1
ATOM 2164 O O . VAL A 1 259 ? 47.089 1.729 -54.012 1.00 66.94 259 VAL A O 1
ATOM 2167 N N . LEU A 1 260 ? 45.042 2.215 -53.252 1.00 60.16 260 LEU A N 1
ATOM 2168 C CA . LEU A 1 260 ? 44.303 1.426 -54.247 1.00 60.16 260 LEU A CA 1
ATOM 2169 C C . LEU A 1 260 ? 44.460 1.948 -55.686 1.00 60.16 260 LEU A C 1
ATOM 2171 O O . LEU A 1 260 ? 44.598 1.137 -56.602 1.00 60.16 260 LEU A O 1
ATOM 2175 N N . THR A 1 261 ? 44.509 3.269 -55.894 1.00 62.38 261 THR A N 1
ATOM 2176 C CA . THR A 1 261 ? 44.794 3.897 -57.206 1.00 62.38 261 THR A CA 1
ATOM 2177 C C . THR A 1 261 ? 46.121 3.422 -57.794 1.00 62.38 261 THR A C 1
ATOM 2179 O O . THR A 1 261 ? 46.236 3.274 -59.007 1.00 62.38 261 THR A O 1
ATOM 2182 N N . SER A 1 262 ? 47.124 3.169 -56.945 1.00 64.25 262 SER A N 1
ATOM 2183 C CA . SER A 1 262 ? 48.442 2.699 -57.386 1.00 64.25 262 SER A CA 1
ATOM 2184 C C . SER A 1 262 ? 48.430 1.250 -57.889 1.00 64.25 262 SER A C 1
ATOM 2186 O O . SER A 1 262 ? 49.308 0.861 -58.656 1.00 64.25 262 SER A O 1
ATOM 2188 N N . VAL A 1 263 ? 47.421 0.467 -57.489 1.00 66.19 263 VAL A N 1
ATOM 2189 C CA . VAL A 1 263 ? 47.276 -0.958 -57.823 1.00 66.19 263 VAL A CA 1
ATOM 2190 C C . VAL A 1 263 ? 46.297 -1.178 -58.985 1.00 66.19 263 VAL A C 1
ATOM 2192 O O . VAL A 1 263 ? 46.506 -2.086 -59.784 1.00 66.19 263 VAL A O 1
ATOM 2195 N N . PHE A 1 264 ? 45.260 -0.341 -59.122 1.00 68.69 264 PHE A N 1
ATOM 2196 C CA . PHE A 1 264 ? 44.227 -0.459 -60.163 1.00 68.69 264 PHE A CA 1
ATOM 2197 C C . PHE A 1 264 ? 44.026 0.865 -60.928 1.00 68.69 264 PHE A C 1
ATOM 2199 O O . PHE A 1 264 ? 43.067 1.593 -60.668 1.00 68.69 264 PHE A O 1
ATOM 2206 N N . PRO A 1 265 ? 44.908 1.191 -61.891 1.00 64.38 265 PRO A N 1
ATOM 2207 C CA . PRO A 1 265 ? 44.908 2.487 -62.580 1.00 64.38 265 PRO A CA 1
ATOM 2208 C C . PRO A 1 265 ? 43.757 2.681 -63.586 1.00 64.38 265 PRO A C 1
ATOM 2210 O O . PRO A 1 265 ? 43.540 3.795 -64.050 1.00 64.38 265 PRO A O 1
ATOM 2213 N N . GLU A 1 266 ? 43.029 1.619 -63.942 1.00 69.81 266 GLU A N 1
ATOM 2214 C CA . GLU A 1 266 ? 41.960 1.645 -64.958 1.00 69.81 266 GLU A CA 1
ATOM 2215 C C . GLU A 1 266 ? 40.588 2.082 -64.414 1.00 69.81 266 GLU A C 1
ATOM 2217 O O . GLU A 1 266 ? 39.648 2.278 -65.183 1.00 69.81 266 GLU A O 1
ATOM 2222 N N . ILE A 1 267 ? 40.446 2.226 -63.094 1.00 67.75 267 ILE A N 1
ATOM 2223 C CA . ILE A 1 267 ? 39.183 2.609 -62.454 1.00 67.75 267 ILE A CA 1
ATOM 2224 C C . ILE A 1 267 ? 39.073 4.138 -62.416 1.00 67.75 267 ILE A C 1
ATOM 2226 O O . ILE A 1 267 ? 40.023 4.827 -62.047 1.00 67.75 267 ILE A O 1
ATOM 2230 N N . ASP A 1 268 ? 37.898 4.681 -62.749 1.00 73.06 268 ASP A N 1
ATOM 2231 C CA . ASP A 1 268 ? 37.599 6.103 -62.547 1.00 73.06 268 ASP A CA 1
ATOM 2232 C C . ASP A 1 268 ? 37.436 6.398 -61.047 1.00 73.06 268 ASP A C 1
ATOM 2234 O O . ASP A 1 268 ? 36.359 6.302 -60.451 1.00 73.06 268 ASP A O 1
ATOM 2238 N N . MET A 1 269 ? 38.556 6.733 -60.417 1.00 68.81 269 MET A N 1
ATOM 2239 C CA . MET A 1 269 ? 38.645 6.955 -58.975 1.00 68.81 269 MET A CA 1
ATOM 2240 C C . MET A 1 269 ? 38.008 8.277 -58.545 1.00 68.81 269 MET A C 1
ATOM 2242 O O . MET A 1 269 ? 37.726 8.461 -57.361 1.00 68.81 269 MET A O 1
ATOM 2246 N N . LEU A 1 270 ? 37.709 9.175 -59.491 1.00 71.06 270 LEU A N 1
ATOM 2247 C CA . LEU A 1 270 ? 36.956 10.394 -59.218 1.00 71.06 270 LEU A CA 1
ATOM 2248 C C . LEU A 1 270 ? 35.485 10.059 -58.938 1.00 71.06 270 LEU A C 1
ATOM 2250 O O . LEU A 1 270 ? 34.922 10.546 -57.958 1.00 71.06 270 LEU A O 1
ATOM 2254 N N . LEU A 1 271 ? 34.895 9.151 -59.722 1.00 74.12 271 LEU A N 1
ATOM 2255 C CA . LEU A 1 271 ? 33.547 8.632 -59.479 1.00 74.12 271 LEU A CA 1
ATOM 2256 C C . LEU A 1 271 ? 33.463 7.869 -58.144 1.00 74.12 271 LEU A C 1
ATOM 2258 O O . LEU A 1 271 ? 32.540 8.093 -57.361 1.00 74.12 271 LEU A O 1
ATOM 2262 N N . VAL A 1 272 ? 34.444 7.006 -57.855 1.00 73.69 272 VAL A N 1
ATOM 2263 C CA . VAL A 1 272 ? 34.500 6.234 -56.598 1.00 73.69 272 VAL A CA 1
ATOM 2264 C C . VAL A 1 272 ? 34.629 7.159 -55.382 1.00 73.69 272 VAL A C 1
ATOM 2266 O O . VAL A 1 272 ? 33.911 6.973 -54.400 1.00 73.69 272 VAL A O 1
ATOM 2269 N N . ASN A 1 273 ? 35.464 8.200 -55.464 1.00 70.88 273 ASN A N 1
ATOM 2270 C CA . ASN A 1 273 ? 35.595 9.217 -54.417 1.00 70.88 273 ASN A CA 1
ATOM 2271 C C . ASN A 1 273 ? 34.268 9.917 -54.117 1.00 70.88 273 ASN A C 1
ATOM 2273 O O . ASN A 1 273 ? 33.869 10.017 -52.958 1.00 70.88 273 ASN A O 1
ATOM 2277 N N . VAL A 1 274 ? 33.565 10.378 -55.155 1.00 74.00 274 VAL A N 1
ATOM 2278 C CA . VAL A 1 274 ? 32.278 11.067 -54.988 1.00 74.00 274 VAL A CA 1
ATOM 2279 C C . VAL A 1 274 ? 31.249 10.139 -54.339 1.00 74.00 274 VAL A C 1
ATOM 2281 O O . VAL A 1 274 ? 30.552 10.556 -53.415 1.00 74.00 274 VAL A O 1
ATOM 2284 N N . ILE A 1 275 ? 31.185 8.871 -54.758 1.00 75.62 275 ILE A N 1
ATOM 2285 C CA . ILE A 1 275 ? 30.260 7.885 -54.183 1.00 75.62 275 ILE A CA 1
ATOM 2286 C C . ILE A 1 275 ? 30.567 7.640 -52.698 1.00 75.62 275 ILE A C 1
ATOM 2288 O O . ILE A 1 275 ? 29.649 7.675 -51.879 1.00 75.62 275 ILE A O 1
ATOM 2292 N N . LEU A 1 276 ? 31.834 7.437 -52.327 1.00 74.88 276 LEU A N 1
ATOM 2293 C CA . LEU A 1 276 ? 32.219 7.182 -50.934 1.00 74.88 276 LEU A CA 1
ATOM 2294 C C . LEU A 1 276 ? 31.950 8.387 -50.029 1.00 74.88 276 LEU A C 1
ATOM 2296 O O . LEU A 1 276 ? 31.407 8.215 -48.939 1.00 74.88 276 LEU A O 1
ATOM 2300 N N . ILE A 1 277 ? 32.246 9.606 -50.492 1.00 74.50 277 ILE A N 1
ATOM 2301 C CA . ILE A 1 277 ? 31.955 10.836 -49.740 1.00 74.50 277 ILE A CA 1
ATOM 2302 C C . ILE A 1 277 ? 30.444 10.998 -49.535 1.00 74.50 277 ILE A C 1
ATOM 2304 O O . ILE A 1 277 ? 30.001 11.253 -48.414 1.00 74.50 277 ILE A O 1
ATOM 2308 N N . VAL A 1 278 ? 29.633 10.811 -50.583 1.00 75.62 278 VAL A N 1
ATOM 2309 C CA . VAL A 1 278 ? 28.167 10.925 -50.485 1.00 75.62 278 VAL A CA 1
ATOM 2310 C C . VAL A 1 278 ? 27.594 9.878 -49.529 1.00 75.62 278 VAL A C 1
ATOM 2312 O O . VAL A 1 278 ? 26.726 10.210 -48.719 1.00 75.62 278 VAL A O 1
ATOM 2315 N N . LEU A 1 279 ? 28.089 8.637 -49.570 1.00 75.81 279 LEU A N 1
ATOM 2316 C CA . LEU A 1 279 ? 27.659 7.575 -48.657 1.00 75.81 279 LEU A CA 1
ATOM 2317 C C . LEU A 1 279 ? 28.066 7.862 -47.206 1.00 75.81 279 LEU A C 1
ATOM 2319 O O . LEU A 1 279 ? 27.238 7.700 -46.311 1.00 75.81 279 LEU A O 1
ATOM 2323 N N . ALA A 1 280 ? 29.289 8.345 -46.970 1.00 72.25 280 ALA A N 1
ATOM 2324 C CA . ALA A 1 280 ? 29.757 8.719 -45.637 1.00 72.25 280 ALA A CA 1
ATOM 2325 C C . ALA A 1 280 ? 28.924 9.867 -45.046 1.00 72.25 280 ALA A C 1
ATOM 2327 O O . ALA A 1 280 ? 28.414 9.752 -43.933 1.00 72.25 280 ALA A O 1
ATOM 2328 N N . VAL A 1 281 ? 28.717 10.948 -45.806 1.00 75.88 281 VAL A N 1
ATOM 2329 C CA . VAL A 1 281 ? 27.904 12.096 -45.370 1.00 75.88 281 VAL A CA 1
ATOM 2330 C C . VAL A 1 281 ? 26.456 11.675 -45.117 1.00 75.88 281 VAL A C 1
ATOM 2332 O O . VAL A 1 281 ? 25.877 12.058 -44.102 1.00 75.88 281 VAL A O 1
ATOM 2335 N N . SER A 1 282 ? 25.878 10.846 -45.990 1.00 76.19 282 SER A N 1
ATOM 2336 C CA . SER A 1 282 ? 24.509 10.344 -45.819 1.00 76.19 282 SER A CA 1
ATOM 2337 C C . SER A 1 282 ? 24.371 9.480 -44.564 1.00 76.19 282 SER A C 1
ATOM 2339 O O . SER A 1 282 ? 23.414 9.655 -43.814 1.00 76.19 282 SER A O 1
ATOM 2341 N N . ALA A 1 283 ? 25.336 8.594 -44.292 1.00 74.19 283 ALA A N 1
ATOM 2342 C CA . ALA A 1 283 ? 25.351 7.768 -43.086 1.00 74.19 283 ALA A CA 1
ATOM 2343 C C . ALA A 1 283 ? 25.479 8.618 -41.810 1.00 74.19 283 ALA A C 1
ATOM 2345 O O . ALA A 1 283 ? 24.737 8.404 -40.853 1.00 74.19 283 ALA A O 1
ATOM 2346 N N . ILE A 1 284 ? 26.349 9.634 -41.815 1.00 75.38 284 ILE A N 1
ATOM 2347 C CA . ILE A 1 284 ? 26.513 10.569 -40.690 1.00 75.38 284 ILE A CA 1
ATOM 2348 C C . ILE A 1 284 ? 25.222 11.353 -40.445 1.00 75.38 284 ILE A C 1
ATOM 2350 O O . ILE A 1 284 ? 24.754 11.418 -39.310 1.00 75.38 284 ILE A O 1
ATOM 2354 N N . LEU A 1 285 ? 24.609 11.910 -41.495 1.00 77.06 285 LEU A N 1
ATOM 2355 C CA . LEU A 1 285 ? 23.339 12.633 -41.380 1.00 77.06 285 LEU A CA 1
ATOM 2356 C C . LEU A 1 285 ? 22.226 11.733 -40.835 1.00 77.06 285 LEU A C 1
ATOM 2358 O O . LEU A 1 285 ? 21.441 12.170 -39.995 1.00 77.06 285 LEU A O 1
ATOM 2362 N N . TRP A 1 286 ? 22.178 10.471 -41.263 1.00 76.38 286 TRP A N 1
ATOM 2363 C CA . TRP A 1 286 ? 21.185 9.509 -40.790 1.00 76.38 286 TRP A CA 1
ATOM 2364 C C . TRP A 1 286 ? 21.407 9.119 -39.320 1.00 76.38 286 TRP A C 1
ATOM 2366 O O . TRP A 1 286 ? 20.450 9.078 -38.547 1.00 76.38 286 TRP A O 1
ATOM 2376 N N . ALA A 1 287 ? 22.662 8.934 -38.897 1.00 71.12 287 ALA A N 1
ATOM 2377 C CA . ALA A 1 287 ? 23.013 8.701 -37.495 1.00 71.12 287 ALA A CA 1
ATOM 2378 C C . ALA A 1 287 ? 22.662 9.908 -36.607 1.00 71.12 287 ALA A C 1
ATOM 2380 O O . ALA A 1 287 ? 22.016 9.747 -35.571 1.00 71.12 287 ALA A O 1
ATOM 2381 N N . PHE A 1 288 ? 23.007 11.128 -37.035 1.00 75.44 288 PHE A N 1
ATOM 2382 C CA . PHE A 1 288 ? 22.649 12.358 -36.320 1.00 75.44 288 PHE A CA 1
ATOM 2383 C C . PHE A 1 288 ? 21.135 12.556 -36.227 1.00 75.44 288 PHE A C 1
ATOM 2385 O O . PHE A 1 288 ? 20.630 12.957 -35.179 1.00 75.44 288 PHE A O 1
ATOM 2392 N N . TRP A 1 289 ? 20.396 12.238 -37.290 1.00 74.44 289 TRP A N 1
ATOM 2393 C CA . TRP A 1 289 ? 18.936 12.274 -37.278 1.00 74.44 289 TRP A CA 1
ATOM 2394 C C . TRP A 1 289 ? 18.346 11.244 -36.305 1.00 74.44 289 TRP A C 1
ATOM 2396 O O . TRP A 1 289 ? 17.426 11.567 -35.553 1.00 74.44 289 TRP A O 1
ATOM 2406 N N . GLY A 1 290 ? 18.914 10.035 -36.247 1.00 69.69 290 GLY A N 1
ATOM 2407 C CA . GLY A 1 290 ? 18.557 9.011 -35.261 1.00 69.69 290 GLY A CA 1
ATOM 2408 C C . GLY A 1 290 ? 18.769 9.475 -33.816 1.00 69.69 290 GLY A C 1
ATOM 2409 O O . GLY A 1 290 ? 17.873 9.313 -32.982 1.00 69.69 290 GLY A O 1
ATOM 2410 N N . ILE A 1 291 ? 19.900 10.133 -33.536 1.00 70.88 291 ILE A N 1
ATOM 2411 C CA . ILE A 1 291 ? 20.209 10.739 -32.230 1.00 70.88 291 ILE A CA 1
ATOM 2412 C C . ILE A 1 291 ? 19.225 11.875 -31.912 1.00 70.88 291 ILE A C 1
ATOM 2414 O O . ILE A 1 291 ? 18.681 11.932 -30.810 1.00 70.88 291 ILE A O 1
ATOM 2418 N N . ALA A 1 292 ? 18.933 12.755 -32.872 1.00 67.81 292 ALA A N 1
ATOM 2419 C CA . ALA A 1 292 ? 17.987 13.853 -32.687 1.00 67.81 292 ALA A CA 1
ATOM 2420 C C . ALA A 1 292 ? 16.562 13.346 -32.401 1.00 67.81 292 ALA A C 1
ATOM 2422 O O . ALA A 1 292 ? 15.909 13.837 -31.481 1.00 67.81 292 ALA A O 1
ATOM 2423 N N . ILE A 1 293 ? 16.094 12.320 -33.123 1.00 67.44 293 ILE A N 1
ATOM 2424 C CA . ILE A 1 293 ? 14.808 11.660 -32.852 1.00 67.44 293 ILE A CA 1
ATOM 2425 C C . ILE A 1 293 ? 14.808 11.014 -31.468 1.00 67.44 293 ILE A C 1
ATOM 2427 O O . ILE A 1 293 ? 13.801 11.110 -30.774 1.00 67.44 293 ILE A O 1
ATOM 2431 N N . HIS A 1 294 ? 15.905 10.385 -31.040 1.00 63.44 294 HIS A N 1
ATOM 2432 C CA . HIS A 1 294 ? 16.013 9.823 -29.694 1.00 63.44 294 HIS A CA 1
ATOM 2433 C C . HIS A 1 294 ? 15.856 10.911 -28.618 1.00 63.44 294 HIS A C 1
ATOM 2435 O O . HIS A 1 294 ? 15.015 10.790 -27.728 1.00 63.44 294 HIS A O 1
ATOM 2441 N N . TRP A 1 295 ? 16.574 12.029 -28.750 1.00 62.91 295 TRP A N 1
ATOM 2442 C CA . TRP A 1 295 ? 16.475 13.170 -27.833 1.00 62.91 295 TRP A CA 1
ATOM 2443 C C . TRP A 1 295 ? 15.081 13.811 -27.822 1.00 62.91 295 TRP A C 1
ATOM 2445 O O . TRP A 1 295 ? 14.531 14.109 -26.757 1.00 62.91 295 TRP A O 1
ATOM 2455 N N . ILE A 1 296 ? 14.470 13.982 -28.997 1.00 61.84 296 ILE A N 1
ATOM 2456 C CA . ILE A 1 296 ? 13.101 14.491 -29.126 1.00 61.84 296 ILE A CA 1
ATOM 2457 C C . ILE A 1 296 ? 12.103 13.483 -28.549 1.00 61.84 296 ILE A C 1
ATOM 2459 O O . ILE A 1 296 ? 11.174 13.895 -27.866 1.00 61.84 296 ILE A O 1
ATOM 2463 N N . GLY A 1 297 ? 12.288 12.182 -28.761 1.00 55.78 297 GLY A N 1
ATOM 2464 C CA . GLY A 1 297 ? 11.445 11.104 -28.241 1.00 55.78 297 GLY A CA 1
ATOM 2465 C C . GLY A 1 297 ? 11.459 11.044 -26.716 1.00 55.78 297 GLY A C 1
ATOM 2466 O O . GLY A 1 297 ? 10.403 11.071 -26.089 1.00 55.78 297 GLY A O 1
ATOM 2467 N N . VAL A 1 298 ? 12.644 11.086 -26.105 1.00 57.84 298 VAL A N 1
ATOM 2468 C CA . VAL A 1 298 ? 12.807 11.149 -24.645 1.00 57.84 298 VAL A CA 1
ATOM 2469 C C . VAL A 1 298 ? 12.174 12.429 -24.078 1.00 57.84 298 VAL A C 1
ATOM 2471 O O . VAL A 1 298 ? 11.452 12.382 -23.079 1.00 57.84 298 VAL A O 1
ATOM 2474 N N . SER A 1 299 ? 12.365 13.574 -24.742 1.00 54.97 299 SER A N 1
ATOM 2475 C CA . SER A 1 299 ? 11.788 14.863 -24.330 1.00 54.97 299 SER A CA 1
ATOM 2476 C C . SER A 1 299 ? 10.259 14.923 -24.490 1.00 54.97 299 SER A C 1
ATOM 2478 O O . SER A 1 299 ? 9.545 15.391 -23.595 1.00 54.97 299 SER A O 1
ATOM 2480 N N . THR A 1 300 ? 9.726 14.403 -25.600 1.00 52.09 300 THR A N 1
ATOM 2481 C CA . THR A 1 300 ? 8.286 14.366 -25.907 1.00 52.09 300 THR A CA 1
ATOM 2482 C C . THR A 1 300 ? 7.541 13.332 -25.079 1.00 52.09 300 THR A C 1
ATOM 2484 O O . THR A 1 300 ? 6.413 13.594 -24.673 1.00 52.09 300 THR A O 1
ATOM 2487 N N . TYR A 1 301 ? 8.158 12.197 -24.752 1.00 51.75 301 TYR A N 1
ATOM 2488 C CA . TYR A 1 301 ? 7.599 11.222 -23.818 1.00 51.75 301 TYR A CA 1
ATOM 2489 C C . TYR A 1 301 ? 7.520 11.806 -22.400 1.00 51.75 301 TYR A C 1
ATOM 2491 O O . TYR A 1 301 ? 6.472 11.748 -21.754 1.00 51.75 301 TYR A O 1
ATOM 2499 N N . LYS A 1 302 ? 8.575 12.506 -21.959 1.00 48.72 302 LYS A N 1
ATOM 2500 C CA . LYS A 1 302 ? 8.596 13.234 -20.681 1.00 48.72 302 LYS A CA 1
ATOM 2501 C C . LYS A 1 302 ? 7.526 14.332 -20.616 1.00 48.72 302 LYS A C 1
ATOM 2503 O O . LYS A 1 302 ? 6.837 14.453 -19.605 1.00 48.72 302 LYS A O 1
ATOM 2508 N N . THR A 1 303 ? 7.326 15.096 -21.694 1.00 45.28 303 THR A N 1
ATOM 2509 C CA . THR A 1 303 ? 6.299 16.158 -21.757 1.00 45.28 303 THR A CA 1
ATOM 2510 C C . THR A 1 303 ? 4.878 15.625 -21.956 1.00 45.28 303 THR A C 1
ATOM 2512 O O . THR A 1 303 ? 3.971 16.116 -21.286 1.00 45.28 303 THR A O 1
ATOM 2515 N N . ARG A 1 304 ? 4.647 14.588 -22.775 1.00 43.16 304 ARG A N 1
ATOM 2516 C CA . ARG A 1 304 ? 3.332 13.925 -22.883 1.00 43.16 304 ARG A CA 1
ATOM 2517 C C . ARG A 1 304 ? 2.915 13.272 -21.571 1.00 43.16 304 ARG A C 1
ATOM 2519 O O . ARG A 1 304 ? 1.736 13.353 -21.246 1.00 43.16 304 ARG A O 1
ATOM 2526 N N . ASN A 1 305 ? 3.844 12.713 -20.793 1.00 43.91 305 ASN A N 1
ATOM 2527 C CA . ASN A 1 305 ? 3.535 12.154 -19.473 1.00 43.91 305 ASN A CA 1
ATOM 2528 C C . ASN A 1 305 ? 3.324 13.224 -18.391 1.00 43.91 305 ASN A C 1
ATOM 2530 O O . ASN A 1 305 ? 2.509 13.039 -17.492 1.00 43.91 305 ASN A O 1
ATOM 2534 N N . LEU A 1 306 ? 3.971 14.388 -18.499 1.00 38.75 306 LEU A N 1
ATOM 2535 C CA . LEU A 1 306 ? 3.615 15.567 -17.701 1.00 38.75 306 LEU A CA 1
ATOM 2536 C C . LEU A 1 306 ? 2.192 16.048 -18.026 1.00 38.75 306 LEU A C 1
ATOM 2538 O O . LEU A 1 306 ? 1.403 16.286 -17.115 1.00 38.75 306 LEU A O 1
ATOM 2542 N N . VAL A 1 307 ? 1.833 16.125 -19.310 1.00 36.75 307 VAL A N 1
ATOM 2543 C CA . VAL A 1 307 ? 0.495 16.547 -19.756 1.00 36.75 307 VAL A CA 1
ATOM 2544 C C . VAL A 1 307 ? -0.570 15.491 -19.446 1.00 36.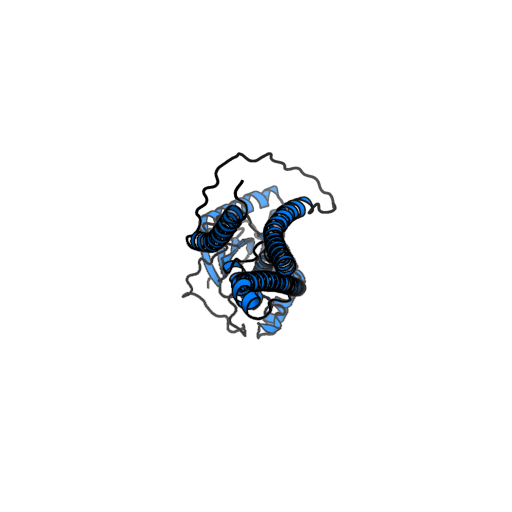75 307 VAL A C 1
ATOM 2546 O O . VAL A 1 307 ? -1.670 15.864 -19.049 1.00 36.75 307 VAL A O 1
ATOM 2549 N N . SER A 1 308 ? -0.272 14.192 -19.545 1.00 34.28 308 SER A N 1
ATOM 2550 C CA . SER A 1 308 ? -1.200 13.121 -19.164 1.00 34.28 308 SER A CA 1
ATOM 2551 C C . SER A 1 308 ? -1.377 13.043 -17.649 1.00 34.28 308 SER A C 1
ATOM 2553 O O . SER A 1 308 ? -2.508 12.897 -17.208 1.00 34.28 308 SER A O 1
ATOM 2555 N N . ASN A 1 309 ? -0.343 13.284 -16.836 1.00 34.88 309 ASN A N 1
ATOM 2556 C CA . ASN A 1 309 ? -0.489 13.422 -15.381 1.00 34.88 309 ASN A CA 1
ATOM 2557 C C . ASN A 1 309 ? -1.287 14.676 -14.981 1.00 34.88 309 ASN A C 1
ATOM 2559 O O . ASN A 1 309 ? -2.030 14.651 -13.999 1.00 34.88 309 ASN A O 1
ATOM 2563 N N . ILE A 1 310 ? -1.200 15.763 -15.756 1.00 36.25 310 ILE A N 1
ATOM 2564 C CA . ILE A 1 310 ? -2.061 16.947 -15.592 1.00 36.25 310 ILE A CA 1
ATOM 2565 C C . ILE A 1 310 ? -3.497 16.655 -16.068 1.00 36.25 310 ILE A C 1
ATOM 2567 O O . ILE A 1 310 ? -4.456 17.138 -15.468 1.00 36.25 310 ILE A O 1
ATOM 2571 N N . SER A 1 311 ? -3.665 15.844 -17.115 1.00 29.28 311 SER A N 1
ATOM 2572 C CA . SER A 1 311 ? -4.970 15.486 -17.681 1.00 29.28 311 SER A CA 1
ATOM 2573 C C . SER A 1 311 ? -5.700 14.432 -16.843 1.00 29.28 311 SER A C 1
ATOM 2575 O O . SER A 1 311 ? -6.896 14.572 -16.631 1.00 29.28 311 SER A O 1
ATOM 2577 N N . ILE A 1 312 ? -5.001 13.460 -16.250 1.00 34.31 312 ILE A N 1
ATOM 2578 C CA . ILE A 1 312 ? -5.550 12.511 -15.266 1.00 34.31 312 ILE A CA 1
ATOM 2579 C C . ILE A 1 312 ? -5.971 13.269 -14.001 1.00 34.31 312 ILE A C 1
ATOM 2581 O O . ILE A 1 312 ? -7.065 13.038 -13.495 1.00 34.31 312 ILE A O 1
ATOM 2585 N N . LYS A 1 313 ? -5.206 14.285 -13.571 1.00 34.75 313 LYS A N 1
ATOM 2586 C CA . LYS A 1 313 ? -5.646 15.214 -12.513 1.00 34.75 313 LYS A CA 1
ATOM 2587 C C . LYS A 1 313 ? -6.857 16.082 -12.894 1.00 34.75 313 LYS A C 1
ATOM 2589 O O . LYS A 1 313 ? -7.497 16.619 -11.998 1.00 34.75 313 LYS A O 1
ATOM 2594 N N . ARG A 1 314 ? -7.192 16.229 -14.184 1.00 34.78 314 ARG A N 1
ATOM 2595 C CA . ARG A 1 314 ? -8.366 16.988 -14.668 1.00 34.78 314 ARG A CA 1
ATOM 2596 C C . ARG A 1 314 ? -9.533 16.119 -15.151 1.00 34.78 314 ARG A C 1
ATOM 2598 O O . ARG A 1 314 ? -10.595 16.668 -15.423 1.00 34.78 314 ARG A O 1
ATOM 2605 N N . LYS A 1 315 ? -9.368 14.796 -15.263 1.00 27.38 315 LYS A N 1
ATOM 2606 C CA . LYS A 1 315 ? -10.377 13.882 -15.830 1.00 27.38 315 LYS A CA 1
ATOM 2607 C C . LYS A 1 315 ? -10.877 12.815 -14.856 1.00 27.38 315 LYS A C 1
ATOM 2609 O O . LYS A 1 315 ? -11.510 11.857 -15.283 1.00 27.38 315 LYS A O 1
ATOM 2614 N N . VAL A 1 316 ? -10.669 13.019 -13.557 1.00 32.38 316 VAL A N 1
ATOM 2615 C CA . VAL A 1 316 ? -11.529 12.429 -12.523 1.00 32.38 316 VAL A CA 1
ATOM 2616 C C . VAL A 1 316 ? -12.619 13.454 -12.207 1.00 32.38 316 VAL A C 1
ATOM 2618 O O . VAL A 1 316 ? -12.583 14.144 -11.196 1.00 32.38 316 VAL A O 1
ATOM 2621 N N . VAL A 1 317 ? -13.560 13.607 -13.141 1.00 27.20 317 VAL A N 1
ATOM 2622 C CA . VAL A 1 317 ? -14.897 14.111 -12.819 1.00 27.20 317 VAL A CA 1
ATOM 2623 C C . VAL A 1 317 ? -15.708 12.858 -12.493 1.00 27.20 317 VAL A C 1
ATOM 2625 O O . VAL A 1 317 ? -15.957 12.070 -13.407 1.00 27.20 317 VAL A O 1
ATOM 2628 N N . PRO A 1 318 ? -16.062 12.603 -11.224 1.00 32.81 318 PRO A N 1
ATOM 2629 C CA . PRO A 1 318 ? -17.015 11.555 -10.913 1.00 32.81 318 PRO A CA 1
ATOM 2630 C C . PRO A 1 318 ? -18.363 11.956 -11.511 1.00 32.81 318 PRO A C 1
ATOM 2632 O O . PRO A 1 318 ? -18.858 13.060 -11.281 1.00 32.81 318 PRO A O 1
ATOM 2635 N N . THR A 1 319 ? -18.956 11.064 -12.298 1.00 29.52 319 THR A N 1
ATOM 2636 C CA . THR A 1 319 ? -20.386 11.119 -12.589 1.00 29.52 319 THR A CA 1
ATOM 2637 C C . THR A 1 319 ? -21.140 11.169 -11.264 1.00 29.52 319 THR A C 1
ATOM 2639 O O . THR A 1 319 ? -21.022 10.284 -10.420 1.00 29.52 319 THR A O 1
ATOM 2642 N N . THR A 1 320 ? -21.856 12.271 -11.104 1.00 29.78 320 THR A N 1
ATOM 2643 C CA . THR A 1 320 ? -22.730 12.679 -10.011 1.00 29.78 320 THR A CA 1
ATOM 2644 C C . THR A 1 320 ? -23.662 11.576 -9.511 1.00 29.78 320 THR A C 1
ATOM 2646 O O . THR A 1 320 ? -24.448 11.033 -10.283 1.00 29.78 320 THR A O 1
ATOM 2649 N N . PHE A 1 321 ? -23.666 11.369 -8.194 1.00 27.97 321 PHE A N 1
ATOM 2650 C CA . PHE A 1 321 ? -24.907 11.360 -7.421 1.00 27.97 321 PHE A CA 1
ATOM 2651 C C . PHE A 1 321 ? -24.843 12.548 -6.455 1.00 27.97 321 PHE A C 1
ATOM 2653 O O . PHE A 1 321 ? -23.834 12.765 -5.786 1.00 27.97 321 PHE A O 1
ATOM 2660 N N . GLU A 1 322 ? -25.887 13.370 -6.486 1.00 25.53 322 GLU A N 1
ATOM 2661 C CA . GLU A 1 322 ? -26.053 14.591 -5.701 1.00 25.53 322 GLU A CA 1
ATOM 2662 C C . GLU A 1 322 ? -26.111 14.281 -4.199 1.00 25.53 322 GLU A C 1
ATOM 2664 O O . GLU A 1 322 ? -26.876 13.411 -3.804 1.00 25.53 322 GLU A O 1
ATOM 2669 N N . VAL A 1 323 ? -25.367 15.028 -3.373 1.00 26.20 323 VAL A N 1
ATOM 2670 C CA . VAL A 1 323 ? -25.944 16.000 -2.425 1.00 26.20 323 VAL A CA 1
ATOM 2671 C C . VAL A 1 323 ? -24.945 17.150 -2.232 1.00 26.20 323 VAL A C 1
ATOM 2673 O O . VAL A 1 323 ? -23.744 16.973 -2.054 1.00 26.20 323 VAL A O 1
ATOM 2676 N N . VAL A 1 324 ? -25.506 18.346 -2.327 1.00 25.61 324 VAL A N 1
ATOM 2677 C CA . VAL A 1 324 ? -24.964 19.695 -2.179 1.00 25.61 324 VAL A CA 1
ATOM 2678 C C . VAL A 1 324 ? -24.261 19.925 -0.828 1.00 25.61 324 VAL A C 1
ATOM 2680 O O . VAL A 1 324 ? -24.881 19.742 0.213 1.00 25.61 324 VAL A O 1
ATOM 2683 N N . ASN A 1 325 ? -23.010 20.408 -0.835 1.00 25.62 325 ASN A N 1
ATOM 2684 C CA . ASN A 1 325 ? -22.638 21.702 -0.232 1.00 25.62 325 ASN A CA 1
ATOM 2685 C C . ASN A 1 325 ? -21.144 22.044 -0.429 1.00 25.62 325 ASN A C 1
ATOM 2687 O O . ASN A 1 325 ? -20.239 21.373 0.052 1.00 25.62 325 ASN A O 1
ATOM 2691 N N . THR A 1 326 ? -20.953 23.123 -1.187 1.00 30.23 326 THR A N 1
ATOM 2692 C CA . THR A 1 326 ? -19.828 24.070 -1.268 1.00 30.23 326 THR A CA 1
ATOM 2693 C C . THR A 1 326 ? -18.607 23.851 -0.370 1.00 30.23 326 THR A C 1
ATOM 2695 O O . THR A 1 326 ? -18.735 23.991 0.835 1.00 30.23 326 THR A O 1
ATOM 2698 N N . PHE A 1 327 ? -17.409 23.764 -0.965 1.00 27.80 327 PHE A N 1
ATOM 2699 C CA . PHE A 1 327 ? -16.253 24.576 -0.549 1.00 27.80 327 PHE A CA 1
ATOM 2700 C C . PHE A 1 327 ? -15.266 24.768 -1.711 1.00 27.80 327 PHE A C 1
ATOM 2702 O O . PHE A 1 327 ? -14.783 23.819 -2.323 1.00 27.80 327 PHE A O 1
ATOM 2709 N N . SER A 1 328 ? -14.981 26.038 -1.987 1.00 28.72 328 SER A N 1
ATOM 2710 C CA . SER A 1 328 ? -13.858 26.534 -2.786 1.00 28.72 328 SER A CA 1
ATOM 2711 C C . SER A 1 328 ? -12.790 27.039 -1.804 1.00 28.72 328 SER A C 1
ATOM 2713 O O . SER A 1 328 ? -13.161 27.524 -0.730 1.00 28.72 328 SER A O 1
ATOM 2715 N N . PRO A 1 329 ? -11.490 26.986 -2.139 1.00 29.23 329 PRO A N 1
ATOM 2716 C CA . PRO A 1 329 ? -10.788 28.268 -2.183 1.00 29.23 329 PRO A CA 1
ATOM 2717 C C . PRO A 1 329 ? -9.784 28.421 -3.336 1.00 29.23 329 PRO A C 1
ATOM 2719 O O . PRO A 1 329 ? -9.279 27.469 -3.930 1.00 29.23 329 PRO A O 1
ATOM 2722 N N . LEU A 1 330 ? -9.527 29.698 -3.619 1.00 26.98 330 LEU A N 1
A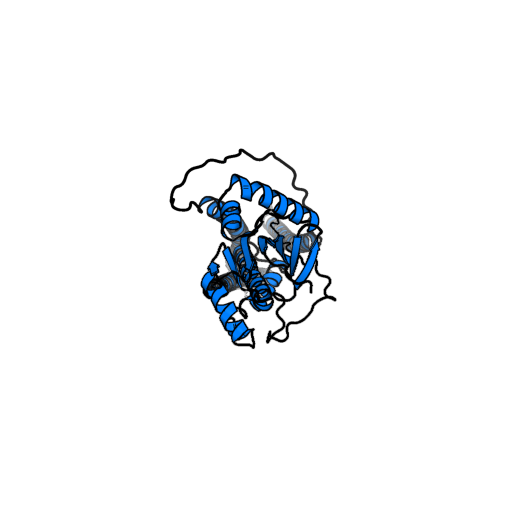TOM 2723 C CA . LEU A 1 330 ? -8.690 30.266 -4.667 1.00 26.98 330 LEU A CA 1
ATOM 2724 C C . LEU A 1 330 ? -7.171 30.049 -4.476 1.00 26.98 330 LEU A C 1
ATOM 2726 O O . LEU A 1 330 ? -6.662 30.136 -3.368 1.00 26.98 330 LEU A O 1
ATOM 2730 N N . ALA A 1 331 ? -6.516 29.866 -5.631 1.00 27.03 331 ALA A N 1
ATOM 2731 C CA . ALA A 1 331 ? -5.189 30.289 -6.125 1.00 27.03 331 ALA A CA 1
ATOM 2732 C C . ALA A 1 331 ? -3.893 30.212 -5.258 1.00 27.03 331 ALA A C 1
ATOM 2734 O O . ALA A 1 331 ? -3.873 30.633 -4.106 1.00 27.03 331 ALA A O 1
ATOM 2735 N N . PRO A 1 332 ? -2.757 29.776 -5.859 1.00 26.50 332 PRO A N 1
ATOM 2736 C CA . PRO A 1 332 ? -1.439 29.708 -5.218 1.00 26.50 332 PRO A CA 1
ATOM 2737 C C . PRO A 1 332 ? -0.611 31.000 -5.368 1.00 26.50 332 PRO A C 1
ATOM 2739 O O . PRO A 1 332 ? -0.685 31.679 -6.390 1.00 26.50 332 PRO A O 1
ATOM 2742 N N . SER A 1 333 ? 0.242 31.280 -4.377 1.00 25.80 333 SER A N 1
ATOM 2743 C CA . SER A 1 333 ? 1.339 32.254 -4.451 1.00 25.80 333 SER A CA 1
ATOM 2744 C C . SER A 1 333 ? 2.609 31.632 -5.049 1.00 25.80 333 SER A C 1
ATOM 2746 O O . SER A 1 333 ? 2.915 30.461 -4.817 1.00 25.80 333 SER A O 1
ATOM 2748 N N . GLU A 1 334 ? 3.341 32.440 -5.811 1.00 25.61 334 GLU A N 1
ATOM 2749 C CA . GLU A 1 334 ? 4.576 32.121 -6.531 1.00 25.61 334 GLU A CA 1
ATOM 2750 C C . GLU A 1 334 ? 5.810 31.867 -5.639 1.00 25.61 334 GLU A C 1
ATOM 2752 O O . GLU A 1 334 ? 5.931 32.410 -4.546 1.00 25.61 334 GLU A O 1
ATOM 2757 N N . ASN A 1 335 ? 6.759 31.121 -6.229 1.00 26.73 335 ASN A N 1
ATOM 2758 C CA . ASN A 1 335 ? 8.220 31.133 -6.042 1.00 26.73 335 ASN A CA 1
ATOM 2759 C C . ASN A 1 335 ? 8.830 30.726 -4.685 1.00 26.73 335 ASN A C 1
ATOM 2761 O O . ASN A 1 335 ? 8.884 31.505 -3.746 1.00 26.73 335 ASN A O 1
ATOM 2765 N N . GLN A 1 336 ? 9.486 29.560 -4.649 1.00 26.02 336 GLN A N 1
ATOM 2766 C CA . GLN A 1 336 ? 10.939 29.428 -4.886 1.00 26.02 336 GLN A CA 1
ATOM 2767 C C . GLN A 1 336 ? 11.337 27.946 -4.784 1.00 26.02 336 GLN A C 1
ATOM 2769 O O . GLN A 1 336 ? 11.085 27.277 -3.785 1.00 26.02 336 GLN A O 1
ATOM 2774 N N . ALA A 1 337 ? 11.911 27.418 -5.864 1.00 28.36 337 ALA A N 1
ATOM 2775 C CA . ALA A 1 337 ? 12.440 26.065 -5.934 1.00 28.36 337 ALA A CA 1
ATOM 2776 C C . ALA A 1 337 ? 13.949 26.110 -5.687 1.00 28.36 337 ALA A C 1
ATOM 2778 O O . ALA A 1 337 ? 14.709 26.386 -6.613 1.00 28.36 337 ALA A O 1
ATOM 2779 N N . ASP A 1 338 ? 14.374 25.791 -4.468 1.00 29.28 338 ASP A N 1
ATOM 2780 C CA . ASP A 1 338 ? 15.759 25.402 -4.219 1.00 29.28 338 ASP A CA 1
ATOM 2781 C C . ASP A 1 338 ? 15.930 23.933 -4.615 1.00 29.28 338 ASP A C 1
ATOM 2783 O O . ASP A 1 338 ? 15.432 23.005 -3.972 1.00 29.28 338 ASP A O 1
ATOM 2787 N N . LYS A 1 339 ? 16.606 23.725 -5.747 1.00 36.00 339 LYS A N 1
ATOM 2788 C CA . LYS A 1 339 ? 17.081 22.415 -6.193 1.00 36.00 339 LYS A CA 1
ATOM 2789 C C . LYS A 1 339 ? 18.370 22.085 -5.448 1.00 36.00 339 LYS A C 1
ATOM 2791 O O . LYS A 1 339 ? 19.421 22.629 -5.765 1.00 36.00 339 LYS A O 1
ATOM 2796 N N . VAL A 1 340 ? 18.297 21.127 -4.533 1.00 36.19 340 VAL A N 1
ATOM 2797 C CA . VAL A 1 340 ? 19.471 20.354 -4.120 1.00 36.19 340 VAL A CA 1
ATOM 2798 C C . VAL A 1 340 ? 19.586 19.185 -5.102 1.00 36.19 340 VAL A C 1
ATOM 2800 O O . VAL A 1 340 ? 18.839 18.212 -5.008 1.00 36.19 340 VAL A O 1
ATOM 2803 N N . GLU A 1 341 ? 20.445 19.327 -6.114 1.00 39.62 341 GLU A N 1
ATOM 2804 C CA . GLU A 1 341 ? 20.864 18.207 -6.967 1.00 39.62 341 GLU A CA 1
ATOM 2805 C C . GLU A 1 341 ? 21.743 17.265 -6.136 1.00 39.62 341 GLU A C 1
ATOM 2807 O O . GLU A 1 341 ? 22.712 17.700 -5.520 1.00 39.62 341 GLU A O 1
ATOM 2812 N N . SER A 1 342 ? 21.384 15.979 -6.075 1.00 48.44 342 SER A N 1
ATOM 2813 C CA . SER A 1 342 ? 22.228 14.961 -5.444 1.00 48.44 342 SER A CA 1
ATOM 2814 C C . SER A 1 342 ? 23.491 14.744 -6.281 1.00 48.44 342 SER A C 1
ATOM 2816 O O . SER A 1 342 ? 23.434 14.808 -7.512 1.00 48.44 342 SER A O 1
ATOM 2818 N N . GLU A 1 343 ? 24.622 14.458 -5.632 1.00 38.53 343 GLU A N 1
ATOM 2819 C CA . GLU A 1 343 ? 25.925 14.241 -6.287 1.00 38.53 343 GLU A CA 1
ATOM 2820 C C . GLU A 1 343 ? 25.881 13.144 -7.372 1.00 38.53 343 GLU A C 1
ATOM 2822 O O . GLU A 1 343 ? 26.556 13.261 -8.392 1.00 38.53 343 GLU A O 1
ATOM 2827 N N . GLU A 1 344 ? 25.002 12.143 -7.241 1.00 43.56 344 GLU A N 1
ATOM 2828 C CA . GLU A 1 344 ? 24.757 11.130 -8.285 1.00 43.56 344 GLU A CA 1
ATOM 2829 C C . GLU A 1 344 ? 24.133 11.717 -9.565 1.00 43.56 344 GLU A C 1
ATOM 2831 O O . GLU A 1 344 ? 24.496 11.316 -10.668 1.00 43.56 344 GLU A O 1
ATOM 2836 N N . SER A 1 345 ? 23.257 12.724 -9.452 1.00 42.34 345 SER A N 1
ATOM 2837 C CA . SER A 1 345 ? 22.668 13.408 -10.618 1.00 42.34 345 SER A CA 1
ATOM 2838 C C . SER A 1 345 ? 23.661 14.325 -11.342 1.00 42.34 345 SER A C 1
ATOM 2840 O O . SER A 1 345 ? 23.511 14.584 -12.538 1.00 42.34 345 SER A O 1
ATOM 2842 N N . LEU A 1 346 ? 24.692 14.793 -10.628 1.00 40.59 346 LEU A N 1
ATOM 2843 C CA . LEU A 1 346 ? 25.806 15.563 -11.182 1.00 40.59 346 LEU A CA 1
ATOM 2844 C C . LEU A 1 346 ? 26.788 14.657 -11.933 1.00 40.59 346 LEU A C 1
ATOM 2846 O O . LEU A 1 346 ? 27.196 15.011 -13.035 1.00 40.59 346 LEU A O 1
ATOM 2850 N N . LEU A 1 347 ? 27.093 13.472 -11.396 1.00 41.12 347 LEU A N 1
ATOM 2851 C CA . LEU A 1 347 ? 27.917 12.451 -12.057 1.00 41.12 347 LEU A CA 1
ATOM 2852 C C . LEU A 1 347 ? 27.272 11.923 -13.348 1.00 41.12 347 LEU A C 1
ATOM 2854 O O . LEU A 1 347 ? 27.940 11.797 -14.374 1.00 41.12 347 LEU A O 1
ATOM 2858 N N . GLU A 1 348 ? 25.960 11.686 -13.339 1.00 45.22 348 GLU A N 1
ATOM 2859 C CA . GLU A 1 348 ? 25.227 11.215 -14.520 1.00 45.22 348 GLU A CA 1
ATOM 2860 C C . GLU A 1 348 ? 25.038 12.325 -15.574 1.00 45.22 348 GLU A C 1
ATOM 2862 O O . GLU A 1 348 ? 25.109 12.076 -16.782 1.00 45.22 348 GLU A O 1
ATOM 2867 N N . LYS A 1 349 ? 24.877 13.588 -15.145 1.00 45.72 349 LYS A N 1
ATOM 2868 C CA . LYS A 1 349 ? 24.983 14.747 -16.046 1.00 45.72 349 LYS A CA 1
ATOM 2869 C C . LYS A 1 349 ? 26.379 14.864 -16.644 1.00 45.72 349 LYS A C 1
ATOM 2871 O O . LYS A 1 349 ? 26.470 15.135 -17.833 1.00 45.72 349 LYS A O 1
ATOM 2876 N N . GLN A 1 350 ? 27.436 14.655 -15.859 1.00 39.81 350 GLN A N 1
ATOM 2877 C CA . GLN A 1 350 ? 28.820 14.716 -16.332 1.00 39.81 350 GLN A CA 1
ATOM 2878 C C . GLN A 1 350 ? 29.140 13.611 -17.346 1.00 39.81 350 GLN A C 1
ATOM 2880 O O . GLN A 1 350 ? 29.789 13.906 -18.340 1.00 39.81 350 GLN A O 1
ATOM 2885 N N . GLN A 1 351 ? 28.633 12.384 -17.175 1.00 42.62 351 GLN A N 1
ATOM 2886 C CA . GLN A 1 351 ? 28.801 11.319 -18.177 1.00 42.62 351 GLN A CA 1
ATOM 2887 C C . GLN A 1 351 ? 28.028 11.594 -19.475 1.00 42.62 351 GLN A C 1
ATOM 2889 O O . GLN A 1 351 ? 28.562 11.410 -20.566 1.00 42.62 351 GLN A O 1
ATOM 2894 N N . ASN A 1 352 ? 26.787 12.084 -19.385 1.00 39.78 352 ASN A N 1
ATOM 2895 C CA . ASN A 1 352 ? 26.020 12.453 -20.580 1.00 39.78 352 ASN A CA 1
ATOM 2896 C C . ASN A 1 352 ? 26.585 13.706 -21.276 1.00 39.78 352 ASN A C 1
ATOM 2898 O O . ASN A 1 352 ? 26.519 13.807 -22.501 1.00 39.78 352 ASN A O 1
ATOM 2902 N N . LEU A 1 353 ? 27.170 14.637 -20.513 1.00 42.84 353 LEU A N 1
ATOM 2903 C CA . LEU A 1 353 ? 27.924 15.775 -21.039 1.00 42.84 353 LEU A CA 1
ATOM 2904 C C . LEU A 1 353 ? 29.228 15.324 -21.695 1.00 42.84 353 LEU A C 1
ATOM 2906 O O . LEU A 1 353 ? 29.510 15.821 -22.773 1.00 42.84 353 LEU A O 1
ATOM 2910 N N . SER A 1 354 ? 29.970 14.361 -21.136 1.00 39.94 354 SER A N 1
ATOM 2911 C CA . SER A 1 354 ? 31.234 13.913 -21.741 1.00 39.94 354 SER A CA 1
ATOM 2912 C C . SER A 1 354 ? 31.008 13.199 -23.073 1.00 39.94 354 SER A C 1
ATOM 2914 O O . SER A 1 354 ? 31.742 13.444 -24.021 1.00 39.94 354 SER A O 1
ATOM 2916 N N . ILE A 1 355 ? 29.951 12.387 -23.194 1.00 46.50 355 ILE A N 1
ATOM 2917 C CA . ILE A 1 355 ? 29.574 11.763 -24.475 1.00 46.50 355 ILE A CA 1
ATOM 2918 C C . ILE A 1 355 ? 29.093 12.831 -25.471 1.00 46.50 355 ILE A C 1
ATOM 2920 O O . ILE A 1 355 ? 29.416 12.772 -26.656 1.00 46.50 355 ILE A O 1
ATOM 2924 N N . GLY A 1 356 ? 28.338 13.832 -25.004 1.00 42.97 356 GLY A N 1
ATOM 2925 C CA . GLY A 1 356 ? 27.916 14.967 -25.827 1.00 42.97 356 GLY A CA 1
ATOM 2926 C C . GLY A 1 356 ? 29.084 15.839 -26.299 1.00 42.97 356 GLY A C 1
ATOM 2927 O O . GLY A 1 356 ? 29.099 16.262 -27.452 1.00 42.97 356 GLY A O 1
ATOM 2928 N N . GLU A 1 357 ? 30.074 16.079 -25.441 1.00 45.44 357 GLU A N 1
ATOM 2929 C CA . GLU A 1 357 ? 31.300 16.819 -25.747 1.00 45.44 357 GLU A CA 1
ATOM 2930 C C . GLU A 1 357 ? 32.202 16.033 -26.696 1.00 45.44 357 GLU A C 1
ATOM 2932 O O . GLU A 1 357 ? 32.679 16.614 -27.662 1.00 45.44 357 GLU A O 1
ATOM 2937 N N . GLU A 1 358 ? 32.360 14.719 -26.515 1.00 47.38 358 GLU A N 1
ATOM 2938 C CA . GLU A 1 358 ? 33.101 13.865 -27.451 1.00 47.38 358 GLU A CA 1
ATOM 2939 C C . GLU A 1 358 ? 32.441 13.822 -28.835 1.00 47.38 358 GLU A C 1
ATOM 2941 O O . GLU A 1 358 ? 33.132 13.921 -29.847 1.00 47.38 358 GLU A O 1
ATOM 2946 N N . LEU A 1 359 ? 31.107 13.745 -28.909 1.00 45.66 359 LEU A N 1
ATOM 2947 C CA . LEU A 1 359 ? 30.371 13.798 -30.179 1.00 45.66 359 LEU A CA 1
ATOM 2948 C C . LEU A 1 359 ? 30.430 15.188 -30.832 1.00 45.66 359 LEU A C 1
ATOM 2950 O O . LEU A 1 359 ? 30.527 15.285 -32.058 1.00 45.66 359 LEU A O 1
ATOM 2954 N N . CYS A 1 360 ? 30.407 16.261 -30.038 1.00 47.25 360 CYS A N 1
ATOM 2955 C CA . CYS A 1 360 ? 30.610 17.627 -30.521 1.00 47.25 360 CYS A CA 1
ATOM 2956 C C . CYS A 1 360 ? 32.050 17.859 -30.997 1.00 47.25 360 CYS A C 1
ATOM 2958 O O . CYS A 1 360 ? 32.235 18.510 -32.021 1.00 47.25 360 CYS A O 1
ATOM 2960 N N . ASP A 1 361 ? 33.057 17.306 -30.316 1.00 48.84 361 ASP A N 1
ATOM 2961 C CA . ASP A 1 361 ? 34.466 17.402 -30.713 1.00 48.84 361 ASP A CA 1
ATOM 2962 C C . ASP A 1 361 ? 34.730 16.571 -31.978 1.00 48.84 361 ASP A C 1
ATOM 2964 O O . ASP A 1 361 ? 35.407 17.029 -32.899 1.00 48.84 361 ASP A O 1
ATOM 2968 N N . LEU A 1 362 ? 34.097 15.397 -32.106 1.00 47.84 362 LEU A N 1
ATOM 2969 C CA . LEU A 1 362 ? 34.099 14.602 -33.338 1.00 47.84 362 LEU A CA 1
ATOM 2970 C C . LEU A 1 362 ? 33.435 15.367 -34.498 1.00 47.84 362 LEU A C 1
ATOM 2972 O O . LEU A 1 362 ? 33.977 15.416 -35.603 1.00 47.84 362 LEU A O 1
ATOM 2976 N N . GLY A 1 363 ? 32.298 16.023 -34.239 1.00 46.69 363 GLY A N 1
ATOM 2977 C CA . GLY A 1 363 ? 31.610 16.889 -35.198 1.00 46.69 363 GLY A CA 1
ATOM 2978 C C . GLY A 1 363 ? 32.431 18.122 -35.596 1.00 46.69 363 GLY A C 1
ATOM 2979 O O . GLY A 1 363 ? 32.496 18.465 -36.775 1.00 46.69 363 GLY A O 1
ATOM 2980 N N . ALA A 1 364 ? 33.119 18.761 -34.648 1.00 49.06 364 ALA A N 1
ATOM 2981 C CA . ALA A 1 364 ? 33.985 19.913 -34.894 1.00 49.06 364 ALA A CA 1
ATOM 2982 C C . ALA A 1 364 ? 35.238 19.529 -35.695 1.00 49.06 364 ALA A C 1
ATOM 2984 O O . ALA A 1 364 ? 35.617 20.238 -36.631 1.00 49.06 364 ALA A O 1
ATOM 2985 N N . ARG A 1 365 ? 35.844 18.372 -35.400 1.00 51.16 365 ARG A N 1
ATOM 2986 C CA . ARG A 1 365 ? 36.936 17.799 -36.201 1.00 51.16 365 ARG A CA 1
ATOM 2987 C C . ARG A 1 365 ? 36.471 17.467 -37.615 1.00 51.16 365 ARG A C 1
ATOM 2989 O O . ARG A 1 365 ? 37.186 17.764 -38.564 1.00 51.16 365 ARG A O 1
ATOM 2996 N N . PHE A 1 366 ? 35.256 16.948 -37.776 1.00 49.69 366 PHE A N 1
ATOM 2997 C CA . PHE A 1 366 ? 34.667 16.691 -39.089 1.00 49.69 366 PHE A CA 1
ATOM 2998 C C . PHE A 1 366 ? 34.403 17.981 -39.887 1.00 49.69 366 PHE A C 1
ATOM 3000 O O . PHE A 1 366 ? 34.743 18.049 -41.065 1.00 49.69 366 PHE A O 1
ATOM 3007 N N . ILE A 1 367 ? 33.891 19.043 -39.252 1.00 50.31 367 ILE A N 1
ATOM 3008 C CA . ILE A 1 367 ? 33.732 20.367 -39.885 1.00 50.31 367 ILE A CA 1
ATOM 3009 C C . ILE A 1 367 ? 35.095 20.971 -40.261 1.00 50.31 367 ILE A C 1
ATOM 3011 O O . ILE A 1 367 ? 35.230 21.574 -41.322 1.00 50.31 367 ILE A O 1
ATOM 3015 N N . SER A 1 368 ? 36.120 20.787 -39.426 1.00 47.28 368 SER A N 1
ATOM 3016 C CA . SER A 1 368 ? 37.499 21.202 -39.721 1.00 47.28 368 SER A CA 1
ATOM 3017 C C . SER A 1 368 ? 38.074 20.463 -40.936 1.00 47.28 368 SER A C 1
ATOM 3019 O O . SER A 1 368 ? 38.651 21.086 -41.827 1.00 47.28 368 SER A O 1
ATOM 3021 N N . ILE A 1 369 ? 37.836 19.151 -41.029 1.00 49.22 369 ILE A N 1
ATOM 3022 C CA . ILE A 1 369 ? 38.192 18.338 -42.196 1.00 49.22 369 ILE A CA 1
ATOM 3023 C C . ILE A 1 369 ? 37.455 18.863 -43.439 1.00 49.22 369 ILE A C 1
ATOM 3025 O O . ILE A 1 369 ? 38.104 19.172 -44.434 1.00 49.22 369 ILE A O 1
ATOM 3029 N N . LEU A 1 370 ? 36.137 19.075 -43.372 1.00 43.94 370 LEU A N 1
ATOM 3030 C CA . LEU A 1 370 ? 35.348 19.622 -44.485 1.00 43.94 370 LEU A CA 1
ATOM 3031 C C . LEU A 1 370 ? 35.824 21.013 -44.945 1.00 43.94 370 LEU A C 1
ATOM 3033 O O . LEU A 1 370 ? 35.911 21.255 -46.147 1.00 43.94 370 LEU A O 1
ATOM 3037 N N . ASN A 1 371 ? 36.189 21.904 -44.019 1.00 45.41 371 ASN A N 1
ATOM 3038 C CA . ASN A 1 371 ? 36.708 23.240 -44.341 1.00 45.41 371 ASN A CA 1
ATOM 3039 C C . ASN A 1 371 ? 38.092 23.207 -45.011 1.00 45.41 371 ASN A C 1
ATOM 3041 O O . ASN A 1 371 ? 38.405 24.099 -45.795 1.00 45.41 371 ASN A O 1
ATOM 3045 N N . ASN A 1 372 ? 38.906 22.181 -44.749 1.00 47.06 372 ASN A N 1
ATOM 3046 C CA . ASN A 1 372 ? 40.176 21.978 -45.451 1.00 47.06 372 ASN A CA 1
ATOM 3047 C C . ASN A 1 372 ? 39.987 21.417 -46.872 1.00 47.06 372 ASN A C 1
ATOM 3049 O O . ASN A 1 372 ? 40.857 21.607 -47.719 1.00 47.06 372 ASN A O 1
ATOM 3053 N N . PHE A 1 373 ? 38.859 20.754 -47.148 1.00 40.09 373 PHE A N 1
ATOM 3054 C CA . PHE A 1 373 ? 38.533 20.203 -48.469 1.00 40.09 373 PHE A CA 1
ATOM 3055 C C . PHE A 1 373 ? 37.771 21.180 -49.379 1.00 40.09 373 PHE A C 1
ATOM 3057 O O . PHE A 1 373 ? 37.769 20.991 -50.594 1.00 40.09 373 PHE A O 1
ATOM 3064 N N . TRP A 1 374 ? 37.176 22.240 -48.821 1.00 38.66 374 TRP A N 1
ATOM 3065 C CA . TRP A 1 374 ? 36.543 23.328 -49.574 1.00 38.66 374 TRP A CA 1
ATOM 3066 C C . TRP A 1 374 ? 37.041 24.699 -49.084 1.00 38.66 374 TRP A C 1
ATOM 3068 O O . TRP A 1 374 ? 36.308 25.422 -48.401 1.00 38.66 374 TRP A O 1
ATOM 3078 N N . PRO A 1 375 ? 38.292 25.088 -49.398 1.00 39.25 375 PRO A N 1
ATOM 3079 C CA . PRO A 1 375 ? 38.701 26.468 -49.192 1.00 39.25 375 PRO A CA 1
ATOM 3080 C C . PRO A 1 375 ? 37.802 27.359 -50.057 1.00 39.25 375 PRO A C 1
ATOM 3082 O O . PRO A 1 375 ? 37.513 27.027 -51.208 1.00 39.25 375 PRO A O 1
ATOM 3085 N N . ARG A 1 376 ? 37.300 28.449 -49.475 1.00 38.41 376 ARG A N 1
ATOM 3086 C CA . ARG A 1 376 ? 36.543 29.460 -50.223 1.00 38.41 376 ARG A CA 1
ATOM 3087 C C . ARG A 1 376 ? 37.317 29.988 -51.422 1.00 38.41 376 ARG A C 1
ATOM 3089 O O . ARG A 1 376 ? 38.542 30.197 -51.271 1.00 38.41 376 ARG A O 1
#

Sequence (376 aa):
MVPIEKGFYLVNVFNLGKPILDLNGFHRRESIVQYLRTFKYQQIEFSSYNAWCNEFGSVIAFKKIDSCHSISDAMEVYNSSETFDPIYRKFVEDAKENLKFKGKDSDYSFVFGISDSFSKDEISWNRVFLRENYLNFFLLLEAIFVYQLCKLLEAEISRVPGEIGRFSWQRKLVEYTENLFSLQYPSQFLIYNIEIDFMQVLYSAWGLDSYIASLRSRFEQSISSYTFYWDYLEKQKSDTMNILLAAIAILSLYEALPVLTSVFPEIDMLLVNVILIVLAVSAILWAFWGIAIHWIGVSTYKTRNLVSNISIKRKVVPTTFEVVNTFSPLAPSENQADKVESEESLLEKQQNLSIGEELCDLGARFISILNNFWPR

pLDDT: mean 71.58, std 19.88, range [25.53, 96.81]

Secondary structure (DSSP, 8-state):
-PPPPSEEEEEEEEE-SS----GGG----TTBSS--GGG-EEEEE-SS-EEEEETT-EEEEEEE-TT--SHHHHHHHHH-HHHHHHHHHHHHHHHHHHTT---S-EEEEEEEEE-TT-SS-EE-SSEEEE-S-HHHHHHHHHHHHHHHHHHHHHHHHHHTTT-TT-HHHHHHHHHHHHHHHTTSSGGGTB--HHHHHHHHHHHHHHTHHHHHHHHHHHHHHHHHHHHHHHHHHHHHHHHHHHHHHHHHHHHHHHHHHHHHHHH-TTS-HHHHHHHHHHHHHHHHHHHHHHHHHHHHHHHHHHHHHHHHHHHHTT-----------------PPP--------HHHHHHHHHHHHHHHHHHHHHHHHHHHHHHHS--

Organism: NCBI:txid1574623